Protein AF-A0A1Y1LI21-F1 (afdb_monomer_lite)

Secondary structure (DSSP, 8-state):
-HHHHHHHHHHHHTTSSS-EE----HHHHHHHHHHH--SS---EEEETTTTEEEETTHHHHHHHHHTPPPPTT-EEEEE-TTSSHHHHHHHHHHHHTTT-TTGGGS-HHHHSEETTHHHHS-TT-GGG--HHHHHHH--SS-EEEE---GGGS-HHHHSSSS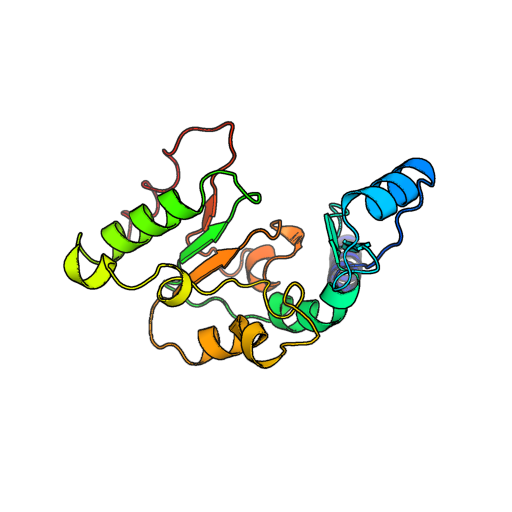--EEEEE-TTS-S-TTTTTTS--

Organism: Photinus pyralis (NCBI:txid7054)

InterPro domains:
  IPR000863 Sulfotransferase domain [PF00685] (73-157)
  IPR027417 P-loop containing nucleoside triphosphate hydrolase [G3DSA:3.40.50.300] (12-166)
  IPR027417 P-loop containing nucleoside triphosphate hydrolase [SSF52540] (44-156)

Foldseek 3Di:
DVVVVVVVVVVVVLVPFFPKAADPDPVVQVVCQVPPDDPQARDWTFGHPVRDTAGPQLSQCLVLQQAQDADPQAEEEEEAPPLCSVVVLLVVVCVVVVNPVVVSVPDSCVQEQESSLLRRPRPVCNVNRCSSVVVVPDPDHHYYYYHDDPRSGHNCCNVVVDPHLYDYDDSPDDPDVSPPVVPDD

Structure (mmCIF, N/CA/C/O backbone):
data_AF-A0A1Y1LI21-F1
#
_entry.id   AF-A0A1Y1LI21-F1
#
loop_
_atom_site.group_PDB
_atom_site.id
_atom_site.type_symbol
_atom_site.label_atom_id
_atom_site.label_alt_id
_atom_site.label_comp_id
_atom_site.label_asym_id
_atom_site.label_entity_id
_atom_site.label_seq_id
_atom_site.pdbx_PDB_ins_code
_atom_site.Cartn_x
_atom_site.Cartn_y
_atom_site.Cartn_z
_atom_site.occupancy
_atom_site.B_iso_or_equiv
_atom_site.auth_seq_id
_atom_site.auth_comp_id
_atom_site.auth_asym_id
_atom_site.auth_atom_id
_atom_site.pdbx_PDB_model_num
ATOM 1 N N . PHE A 1 1 ? -9.065 28.463 -26.821 1.00 43.06 1 PHE A N 1
ATOM 2 C CA . PHE A 1 1 ? -9.676 27.346 -27.580 1.00 43.06 1 PHE A CA 1
ATOM 3 C C . PHE A 1 1 ? -8.656 26.304 -28.051 1.00 43.06 1 PHE A C 1
ATOM 5 O O . PHE A 1 1 ? -8.919 25.117 -27.921 1.00 43.06 1 PHE A O 1
ATOM 12 N N . VAL A 1 2 ? -7.486 26.714 -28.562 1.00 36.62 2 VAL A N 1
ATOM 13 C CA . VAL A 1 2 ? -6.415 25.780 -28.976 1.00 36.62 2 VAL A CA 1
ATOM 14 C C . VAL A 1 2 ? -5.672 25.190 -27.769 1.00 36.62 2 VAL A C 1
ATOM 16 O O . VAL A 1 2 ? -5.543 23.975 -27.679 1.00 36.62 2 VAL A O 1
ATOM 19 N N . GLN A 1 3 ? -5.310 26.010 -26.773 1.00 29.44 3 GLN A N 1
ATOM 20 C CA . GLN A 1 3 ? -4.706 25.520 -25.525 1.00 29.44 3 GLN A CA 1
ATOM 21 C C . GLN A 1 3 ? -5.613 24.533 -24.779 1.00 29.44 3 GLN A C 1
ATOM 23 O O . GLN A 1 3 ? -5.157 23.462 -24.409 1.00 29.44 3 GLN A O 1
ATOM 28 N N . SER A 1 4 ? -6.910 24.822 -24.626 1.00 34.00 4 SER A N 1
ATOM 29 C CA . SER A 1 4 ? -7.840 23.913 -23.937 1.00 34.00 4 SER A CA 1
ATOM 30 C C . SER A 1 4 ? -8.020 22.570 -24.651 1.00 34.00 4 SER A C 1
ATOM 32 O O . SER A 1 4 ? -8.211 21.561 -23.982 1.00 34.00 4 SER A O 1
ATOM 34 N N . LYS A 1 5 ? -7.917 22.523 -25.988 1.00 33.09 5 LYS A N 1
ATOM 35 C CA . LYS A 1 5 ? -7.893 21.262 -26.743 1.00 33.09 5 LYS A CA 1
ATOM 36 C C . LYS A 1 5 ? -6.570 20.517 -26.574 1.00 33.09 5 LYS A C 1
ATOM 38 O O . LYS A 1 5 ? -6.612 19.314 -26.376 1.00 33.09 5 LYS A O 1
ATOM 43 N N . ILE A 1 6 ? -5.430 21.210 -26.578 1.00 42.72 6 ILE A N 1
ATOM 44 C CA . ILE A 1 6 ? -4.113 20.592 -26.344 1.00 42.72 6 ILE A CA 1
ATOM 45 C C . ILE A 1 6 ? -4.036 20.014 -24.926 1.00 42.72 6 ILE A C 1
ATOM 47 O O . ILE A 1 6 ? -3.691 18.848 -24.778 1.00 42.72 6 ILE A O 1
ATOM 51 N N . TYR A 1 7 ? -4.452 20.764 -23.898 1.00 33.81 7 TYR A N 1
ATOM 52 C CA . TYR A 1 7 ? -4.522 20.253 -22.526 1.00 33.81 7 TYR A CA 1
ATOM 53 C C . TYR A 1 7 ? -5.442 19.038 -22.429 1.00 33.81 7 TYR A C 1
ATOM 55 O O . TYR A 1 7 ? -5.069 18.055 -21.804 1.00 33.81 7 TYR A O 1
ATOM 63 N N . ARG A 1 8 ? -6.605 19.056 -23.093 1.00 32.28 8 ARG A N 1
ATOM 64 C CA . ARG A 1 8 ? -7.537 17.922 -23.081 1.00 32.28 8 ARG A CA 1
ATOM 65 C C . ARG A 1 8 ? -6.981 16.708 -23.828 1.00 32.28 8 ARG A C 1
ATOM 67 O O . ARG A 1 8 ? -7.129 15.608 -23.327 1.00 32.28 8 ARG A O 1
ATOM 74 N N . THR A 1 9 ? -6.300 16.878 -24.959 1.00 29.42 9 THR A N 1
ATOM 75 C CA . THR A 1 9 ? -5.691 15.770 -25.720 1.00 29.42 9 THR A CA 1
ATOM 76 C C . THR A 1 9 ? -4.470 15.181 -25.009 1.00 29.42 9 THR A C 1
ATOM 78 O O . THR A 1 9 ? -4.341 13.963 -24.953 1.00 29.42 9 THR A O 1
ATOM 81 N N . VAL A 1 10 ? -3.626 16.011 -24.383 1.00 38.84 10 VAL A N 1
ATOM 82 C CA . VAL A 1 10 ? -2.496 15.553 -23.552 1.00 38.84 10 VAL A CA 1
ATOM 83 C C . VAL A 1 10 ? -3.001 14.855 -22.283 1.00 38.84 10 VAL A C 1
ATOM 85 O O . VAL A 1 10 ? -2.474 13.808 -21.922 1.00 38.84 10 VAL A O 1
ATOM 88 N N . TYR A 1 11 ? -4.073 15.350 -21.649 1.00 32.44 11 TYR A N 1
ATOM 89 C CA . TYR A 1 11 ? -4.728 14.658 -20.527 1.00 32.44 11 TYR A CA 1
ATOM 90 C C . TYR A 1 11 ? -5.435 13.360 -20.950 1.00 32.44 11 TYR A C 1
ATOM 92 O O . TYR A 1 11 ? -5.436 12.389 -20.197 1.00 32.44 11 TYR A O 1
ATOM 100 N N . ILE A 1 12 ? -6.019 13.307 -22.152 1.00 37.19 12 ILE A N 1
ATOM 101 C CA . ILE A 1 12 ? -6.639 12.088 -22.691 1.00 37.19 12 ILE A CA 1
ATOM 102 C C . ILE A 1 12 ? -5.563 11.048 -23.059 1.00 37.19 12 ILE A C 1
ATOM 104 O O . ILE A 1 12 ? -5.750 9.867 -22.798 1.00 37.19 12 ILE A O 1
ATOM 108 N N . GLN A 1 13 ? -4.386 11.448 -23.550 1.00 33.50 13 GLN A N 1
ATOM 109 C CA . GLN A 1 13 ? -3.258 10.514 -23.675 1.00 33.50 13 GLN A CA 1
ATOM 110 C C . GLN A 1 13 ? -2.678 10.109 -22.311 1.00 33.50 13 GLN A C 1
ATOM 112 O O . GLN A 1 13 ? -2.332 8.949 -22.127 1.00 33.50 13 GLN A O 1
ATOM 117 N N . ALA A 1 14 ? -2.646 11.003 -21.319 1.00 38.91 14 ALA A N 1
ATOM 118 C CA . ALA A 1 14 ? -2.203 10.685 -19.955 1.00 38.91 14 ALA A CA 1
ATOM 119 C C . ALA A 1 14 ? -3.205 9.827 -19.149 1.00 38.91 14 ALA A C 1
ATOM 121 O O . ALA A 1 14 ? -2.898 9.394 -18.037 1.00 38.91 14 ALA A O 1
ATOM 122 N N . THR A 1 15 ? -4.401 9.568 -19.690 1.00 40.25 15 THR A N 1
ATOM 123 C CA . THR A 1 15 ? -5.368 8.610 -19.126 1.00 40.25 15 THR A CA 1
ATOM 124 C C . THR A 1 15 ? -5.222 7.200 -19.713 1.00 40.25 15 THR A C 1
ATOM 126 O O . THR A 1 15 ? -5.834 6.269 -19.185 1.00 40.25 15 THR A O 1
ATOM 129 N N . MET A 1 16 ? -4.358 7.002 -20.715 1.00 42.75 16 MET A N 1
ATOM 130 C CA . MET A 1 16 ? -4.085 5.702 -21.336 1.00 42.75 16 MET A CA 1
ATOM 131 C C . MET A 1 16 ? -3.110 4.879 -20.490 1.00 42.75 16 MET A C 1
ATOM 133 O O . MET A 1 16 ? -1.905 4.995 -20.688 1.00 42.75 16 MET A O 1
ATOM 137 N N . LEU A 1 17 ? -3.660 4.042 -19.595 1.00 52.94 17 LEU A N 1
ATOM 138 C CA . LEU A 1 17 ? -2.963 3.002 -18.810 1.00 52.94 17 LEU A CA 1
ATOM 139 C C . LEU A 1 17 ? -1.760 3.540 -17.988 1.00 52.94 17 LEU A C 1
ATOM 141 O O . LEU A 1 17 ? -1.305 4.669 -18.174 1.00 52.94 17 LEU A O 1
ATOM 145 N N . PRO A 1 18 ? -1.218 2.833 -16.986 1.00 56.00 18 PRO A N 1
ATOM 146 C CA . PRO A 1 18 ? 0.143 3.156 -16.589 1.00 56.00 18 PRO A CA 1
ATOM 147 C C . PRO A 1 18 ? 1.023 2.760 -17.776 1.00 56.00 18 PRO A C 1
ATOM 149 O O . PRO A 1 18 ? 1.161 1.577 -18.043 1.00 56.00 18 PRO A O 1
ATOM 152 N N . CYS A 1 19 ? 1.535 3.741 -18.525 1.00 63.31 19 CYS A N 1
ATOM 153 C CA . CYS A 1 19 ? 2.454 3.520 -19.644 1.00 63.31 19 CYS A CA 1
ATOM 154 C C . CYS A 1 19 ? 3.555 2.546 -19.204 1.00 63.31 19 CYS A C 1
ATOM 156 O O . CYS A 1 19 ? 4.442 2.934 -18.436 1.00 63.31 19 CYS A O 1
ATOM 158 N N . GLU A 1 20 ? 3.420 1.285 -19.612 1.00 82.38 20 GLU A N 1
ATOM 159 C CA . GLU A 1 20 ? 4.366 0.224 -19.315 1.00 82.38 20 GLU A CA 1
ATOM 160 C C . GLU A 1 20 ? 5.522 0.338 -20.300 1.00 82.38 20 GLU A C 1
ATOM 162 O O . GLU A 1 20 ? 5.337 0.513 -21.507 1.00 82.38 20 GLU A O 1
ATOM 167 N N . ARG A 1 21 ? 6.739 0.328 -19.772 1.00 89.38 21 ARG A N 1
ATOM 168 C CA . ARG A 1 21 ? 7.958 0.478 -20.561 1.00 89.38 21 ARG A CA 1
ATOM 169 C C . ARG A 1 21 ? 9.002 -0.500 -20.068 1.00 89.38 21 ARG A C 1
ATOM 171 O O . ARG A 1 21 ? 9.111 -0.763 -18.871 1.00 89.38 21 ARG A O 1
ATOM 178 N N . LYS A 1 22 ? 9.800 -1.015 -20.997 1.00 89.88 22 LYS A N 1
ATOM 179 C CA . LYS A 1 22 ? 10.975 -1.814 -20.652 1.00 89.88 22 LYS A CA 1
ATOM 180 C C . LYS A 1 22 ? 12.077 -0.917 -20.099 1.00 89.88 22 LYS A C 1
ATOM 182 O O . LYS A 1 22 ? 12.134 0.278 -20.387 1.00 89.88 22 LYS A O 1
ATOM 187 N N . ILE A 1 23 ? 12.960 -1.513 -19.308 1.00 89.56 23 ILE A N 1
ATOM 188 C CA . ILE A 1 23 ? 14.188 -0.859 -18.864 1.00 89.56 23 ILE A CA 1
ATOM 189 C C . ILE A 1 23 ? 15.152 -0.846 -20.056 1.00 89.56 23 ILE A C 1
ATOM 191 O O . ILE A 1 23 ? 15.668 -1.888 -20.443 1.00 89.56 23 ILE A O 1
ATOM 195 N N . GLU A 1 24 ? 15.357 0.325 -20.660 1.00 90.19 24 GLU A N 1
ATOM 196 C CA . GLU A 1 24 ? 16.209 0.481 -21.852 1.00 90.19 24 GLU A CA 1
ATOM 197 C C . GLU A 1 24 ? 17.707 0.383 -21.530 1.00 90.19 24 GLU A C 1
ATOM 199 O O . GLU A 1 24 ? 18.501 -0.026 -22.372 1.00 90.19 24 GLU A O 1
ATOM 204 N N . ASN A 1 25 ? 18.106 0.749 -20.309 1.00 92.12 25 ASN A N 1
ATOM 205 C CA . ASN A 1 25 ? 19.493 0.651 -19.869 1.00 92.12 25 ASN A CA 1
ATOM 206 C C . ASN A 1 25 ? 19.854 -0.819 -19.587 1.00 92.12 25 ASN A C 1
ATOM 208 O O . ASN A 1 25 ? 1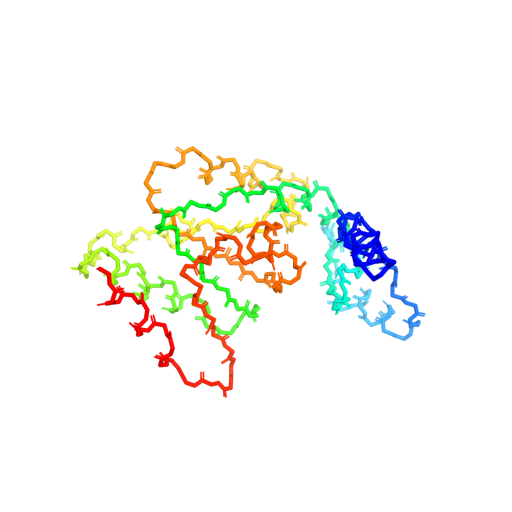9.300 -1.434 -18.674 1.00 92.12 25 ASN A O 1
ATOM 212 N N . GLU A 1 26 ? 20.786 -1.361 -20.370 1.00 92.31 26 GLU A N 1
ATOM 213 C CA . GLU A 1 26 ? 21.180 -2.773 -20.329 1.00 92.31 26 GLU A CA 1
ATOM 214 C C . GLU A 1 26 ? 21.794 -3.179 -18.981 1.00 92.31 26 GLU A C 1
ATOM 216 O O . GLU A 1 26 ? 21.364 -4.172 -18.394 1.00 92.31 26 GLU A O 1
ATOM 221 N N . GLU A 1 27 ? 22.699 -2.358 -18.437 1.00 93.81 27 GLU A N 1
ATOM 222 C CA . GLU A 1 27 ? 23.340 -2.581 -17.133 1.00 93.81 27 GLU A CA 1
ATOM 223 C C . GLU A 1 27 ? 22.306 -2.617 -15.995 1.00 93.81 27 GLU A C 1
ATOM 225 O O . GLU A 1 27 ? 22.313 -3.511 -15.147 1.00 93.81 27 GLU A O 1
ATOM 230 N N . LEU A 1 28 ? 21.363 -1.672 -15.997 1.00 89.88 28 LEU A N 1
ATOM 231 C CA . LEU A 1 28 ? 20.292 -1.604 -15.007 1.00 89.88 28 LEU A CA 1
ATOM 232 C C . LEU A 1 28 ? 19.324 -2.784 -15.145 1.00 89.88 28 LEU A C 1
ATOM 234 O O . LEU A 1 28 ? 18.905 -3.351 -14.137 1.00 89.88 28 LEU A O 1
ATOM 238 N N . SER A 1 29 ? 18.978 -3.166 -16.376 1.00 89.88 29 SER A N 1
ATOM 239 C CA . SER A 1 29 ? 18.150 -4.342 -16.661 1.00 89.88 29 SER A CA 1
ATOM 240 C C . SER A 1 29 ? 18.811 -5.618 -16.130 1.00 89.88 29 SER A C 1
ATOM 242 O O . SER A 1 29 ? 18.154 -6.429 -15.474 1.00 89.88 29 SER A O 1
ATOM 244 N N . GLU A 1 30 ? 20.115 -5.788 -16.345 1.00 91.12 30 GLU A N 1
ATOM 245 C CA . GLU A 1 30 ? 20.864 -6.940 -15.841 1.00 91.12 30 GLU A CA 1
ATOM 246 C C . GLU A 1 30 ? 20.958 -6.943 -14.307 1.00 91.12 30 GLU A C 1
ATOM 248 O O . GLU A 1 30 ? 20.735 -7.976 -13.668 1.00 91.12 30 GLU A O 1
ATOM 253 N N . LEU A 1 31 ? 21.190 -5.778 -13.692 1.00 91.75 31 LEU A N 1
ATOM 254 C CA . LEU A 1 31 ? 21.201 -5.635 -12.238 1.00 91.75 31 LEU A CA 1
ATOM 255 C C . LEU A 1 31 ? 19.843 -5.993 -11.619 1.00 91.75 31 LEU A C 1
ATOM 257 O O . LEU A 1 31 ? 19.796 -6.720 -10.622 1.00 91.75 31 LEU A O 1
ATOM 261 N N . VAL A 1 32 ? 18.746 -5.507 -12.207 1.00 89.62 32 VAL A N 1
ATOM 262 C CA . VAL A 1 32 ? 17.374 -5.812 -11.777 1.00 89.62 32 VAL A CA 1
ATOM 263 C C . VAL A 1 32 ? 17.094 -7.303 -11.895 1.00 89.62 32 VAL A C 1
ATOM 265 O O . VAL A 1 32 ? 16.635 -7.903 -10.923 1.00 89.62 32 VAL A O 1
ATOM 268 N N . LYS A 1 33 ? 17.450 -7.923 -13.026 1.00 88.69 33 LYS A N 1
ATOM 269 C CA . LYS A 1 33 ? 17.319 -9.372 -13.212 1.00 88.69 33 LYS A CA 1
ATOM 270 C C . LYS A 1 33 ? 18.066 -10.134 -12.126 1.00 88.69 33 LYS A C 1
ATOM 272 O O . LYS A 1 33 ? 17.475 -10.964 -11.451 1.00 88.69 33 LYS A O 1
ATOM 277 N N . ARG A 1 34 ? 19.333 -9.804 -11.877 1.00 89.94 34 ARG A N 1
ATOM 278 C CA . ARG A 1 34 ? 20.153 -10.499 -10.874 1.00 89.94 34 ARG A CA 1
ATOM 279 C C . ARG A 1 34 ? 19.664 -10.311 -9.434 1.00 89.94 34 ARG A C 1
ATOM 281 O O . ARG A 1 34 ? 19.847 -11.207 -8.618 1.00 89.94 34 ARG A O 1
ATOM 288 N N . THR A 1 35 ? 19.117 -9.143 -9.104 1.00 90.06 35 THR A N 1
ATOM 289 C CA . THR A 1 35 ? 18.878 -8.748 -7.702 1.00 90.06 35 THR A CA 1
ATOM 290 C C . THR A 1 35 ? 17.429 -8.926 -7.265 1.00 90.06 35 THR A C 1
ATOM 292 O O . THR A 1 35 ? 17.180 -9.228 -6.101 1.00 90.06 35 THR A O 1
ATOM 295 N N . LEU A 1 36 ? 16.474 -8.685 -8.168 1.00 85.44 36 LEU A N 1
ATOM 296 C CA . LEU A 1 36 ? 15.054 -8.586 -7.826 1.00 85.44 36 LEU A CA 1
ATOM 297 C C . LEU A 1 36 ? 14.220 -9.772 -8.314 1.00 85.44 36 LEU A C 1
ATOM 299 O O . LEU A 1 36 ? 13.132 -9.988 -7.782 1.00 85.44 36 LEU A O 1
ATOM 303 N N . THR A 1 37 ? 14.698 -10.542 -9.297 1.00 85.50 37 THR A N 1
ATOM 304 C CA . THR A 1 37 ? 13.945 -11.713 -9.767 1.00 85.50 37 THR A CA 1
ATOM 305 C C . THR A 1 37 ? 13.909 -12.818 -8.719 1.00 85.50 37 THR A C 1
ATOM 307 O O . THR A 1 37 ? 14.821 -13.008 -7.914 1.00 85.50 37 THR A O 1
ATOM 310 N N . SER A 1 38 ? 12.805 -13.549 -8.720 1.00 85.06 38 SER A N 1
ATOM 311 C CA . SER A 1 38 ? 12.560 -14.697 -7.856 1.00 85.06 38 SER A CA 1
ATOM 312 C C . SER A 1 38 ? 11.746 -15.733 -8.636 1.00 85.06 38 SER A C 1
ATOM 314 O O . SER A 1 38 ? 11.229 -15.407 -9.702 1.00 85.06 38 SER A O 1
ATOM 316 N N . PRO A 1 39 ? 11.543 -16.958 -8.119 1.00 83.38 39 PRO A N 1
ATOM 317 C CA . PRO A 1 39 ? 10.682 -17.941 -8.784 1.00 83.38 39 PRO A CA 1
ATOM 318 C C . PRO A 1 39 ? 9.247 -17.458 -9.059 1.00 83.38 39 PRO A C 1
ATOM 320 O O . PRO A 1 39 ? 8.552 -18.060 -9.868 1.00 83.38 39 PRO A O 1
ATOM 323 N N . VAL A 1 40 ? 8.803 -16.397 -8.374 1.00 79.44 40 VAL A N 1
ATOM 324 C CA . VAL A 1 40 ? 7.467 -15.799 -8.512 1.00 79.44 40 VAL A CA 1
ATOM 325 C C . VAL A 1 40 ? 7.481 -14.542 -9.392 1.00 79.44 40 VAL A C 1
ATOM 327 O O . VAL A 1 40 ? 6.473 -14.223 -10.012 1.00 79.44 40 VAL A O 1
ATOM 330 N N . ILE A 1 41 ? 8.607 -13.823 -9.449 1.00 84.00 41 ILE A N 1
ATOM 331 C CA . ILE A 1 41 ? 8.742 -12.558 -10.182 1.00 84.00 41 ILE A CA 1
ATOM 332 C C . ILE A 1 41 ? 9.876 -12.707 -11.189 1.00 84.00 41 ILE A C 1
ATOM 334 O O . ILE A 1 41 ? 11.050 -12.672 -10.822 1.00 84.00 41 ILE A O 1
ATOM 338 N N . ASP A 1 42 ? 9.517 -12.873 -12.452 1.00 82.44 42 ASP A N 1
ATOM 339 C CA . ASP A 1 42 ? 10.429 -13.150 -13.560 1.00 82.44 42 ASP A CA 1
ATOM 340 C C . ASP A 1 42 ? 10.897 -11.882 -14.288 1.00 82.44 42 ASP A C 1
ATOM 342 O O . ASP A 1 42 ? 12.040 -11.808 -14.744 1.00 82.44 42 ASP A O 1
ATOM 346 N N . GLU A 1 43 ? 10.045 -10.861 -14.355 1.00 88.88 43 GLU A N 1
ATOM 347 C CA . GLU A 1 43 ? 10.321 -9.617 -15.065 1.00 88.88 43 GLU A CA 1
ATOM 348 C C . GLU A 1 43 ? 9.811 -8.389 -14.296 1.00 88.88 43 GLU A C 1
ATOM 350 O O . GLU A 1 43 ? 8.815 -8.430 -13.573 1.00 88.88 43 GLU A O 1
ATOM 355 N N . TYR A 1 44 ? 10.512 -7.268 -14.474 1.00 90.81 44 TYR A N 1
ATOM 356 C CA . TYR A 1 44 ? 10.128 -5.955 -13.965 1.00 90.81 44 TYR A CA 1
ATOM 357 C C . TYR A 1 44 ? 9.983 -4.967 -15.121 1.00 90.81 44 TYR A C 1
ATOM 359 O O . TYR A 1 44 ? 10.816 -4.934 -16.030 1.00 90.81 44 TYR A O 1
ATOM 367 N N . LEU A 1 45 ? 8.955 -4.125 -15.048 1.00 91.75 45 LEU A N 1
ATOM 368 C CA . LEU A 1 45 ? 8.667 -3.066 -16.012 1.00 91.75 45 LEU A CA 1
ATOM 369 C C . LEU A 1 45 ? 8.568 -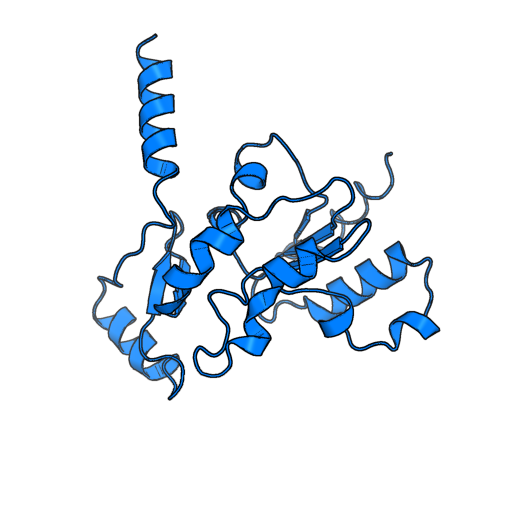1.709 -15.307 1.00 91.75 45 LEU A C 1
ATOM 371 O O . LEU A 1 45 ? 8.404 -1.613 -14.088 1.00 91.75 45 LEU A O 1
ATOM 375 N N . LEU A 1 46 ? 8.690 -0.642 -16.091 1.00 92.06 46 LEU A N 1
ATOM 376 C CA . LEU A 1 46 ? 8.565 0.737 -15.639 1.00 92.06 46 LEU A CA 1
ATOM 377 C C . LEU A 1 46 ? 7.144 1.229 -15.899 1.00 92.06 46 LEU A C 1
ATOM 379 O O . LEU A 1 46 ? 6.686 1.217 -17.039 1.00 92.06 46 LEU A O 1
ATOM 383 N N . PHE A 1 47 ? 6.477 1.716 -14.857 1.00 90.12 47 PHE A N 1
ATOM 384 C CA . PHE A 1 47 ? 5.096 2.184 -14.921 1.00 90.12 47 PHE A CA 1
ATOM 385 C C . PHE A 1 47 ? 4.983 3.677 -14.610 1.00 90.12 47 PHE A C 1
ATOM 387 O O . PHE A 1 47 ? 5.608 4.201 -13.683 1.00 90.12 47 PHE A O 1
ATOM 394 N N . GLY A 1 48 ? 4.124 4.360 -15.369 1.00 86.38 48 GLY A N 1
ATOM 395 C CA . GLY A 1 48 ? 3.788 5.764 -15.143 1.00 86.38 48 GLY A CA 1
ATOM 396 C C . GLY A 1 48 ? 4.896 6.752 -15.546 1.00 86.38 48 GLY A C 1
ATOM 397 O O . GLY A 1 48 ? 5.952 6.355 -16.050 1.00 86.38 48 GLY A O 1
ATOM 398 N N . PRO A 1 49 ? 4.657 8.063 -15.355 1.00 84.56 49 PRO A N 1
ATOM 399 C CA . PRO A 1 49 ? 5.581 9.122 -15.771 1.00 84.56 49 PRO A CA 1
ATOM 400 C C . PRO A 1 49 ? 6.887 9.125 -14.967 1.00 84.56 49 PRO A C 1
ATOM 402 O O . PRO A 1 49 ? 7.930 9.495 -15.493 1.00 84.56 49 PRO A O 1
ATOM 405 N N . GLU A 1 50 ? 6.838 8.673 -13.714 1.00 83.38 50 GLU A N 1
ATOM 406 C CA . GLU A 1 50 ? 7.999 8.561 -12.821 1.00 83.38 50 GLU A CA 1
ATOM 407 C C . GLU A 1 50 ? 8.834 7.298 -13.089 1.00 83.38 50 GLU A C 1
ATOM 409 O O . GLU A 1 50 ? 9.832 7.078 -12.411 1.00 83.38 50 GLU A O 1
ATOM 414 N N . SER A 1 51 ? 8.443 6.464 -14.064 1.00 89.06 51 SER A N 1
ATOM 415 C CA . SER A 1 51 ? 9.138 5.215 -14.406 1.00 89.06 51 SER A CA 1
ATOM 416 C C . SER A 1 51 ? 9.318 4.301 -13.185 1.00 89.06 51 SER A C 1
ATOM 418 O O . SER A 1 51 ? 10.419 3.856 -12.874 1.00 89.06 51 SER A O 1
ATOM 420 N N . THR A 1 52 ? 8.236 4.039 -12.450 1.00 89.19 52 THR A N 1
ATOM 421 C CA . THR A 1 52 ? 8.297 3.210 -11.238 1.00 89.19 52 THR A CA 1
ATOM 422 C C . THR A 1 52 ? 8.514 1.751 -11.606 1.00 89.19 52 THR A C 1
ATOM 424 O O . THR A 1 52 ? 7.716 1.185 -12.346 1.00 89.19 52 THR A O 1
ATOM 427 N N . CYS A 1 53 ? 9.577 1.148 -11.077 1.00 90.81 53 CYS A N 1
ATOM 428 C CA . CYS A 1 53 ? 9.909 -0.255 -11.308 1.00 90.81 53 CYS A CA 1
ATOM 429 C C . CYS A 1 53 ? 8.997 -1.169 -10.474 1.00 90.81 53 CYS A C 1
ATOM 431 O O . CYS A 1 53 ? 9.045 -1.130 -9.242 1.00 90.81 53 CYS A O 1
ATOM 433 N N . LEU A 1 54 ? 8.162 -1.970 -11.137 1.00 90.06 54 LEU A N 1
ATOM 434 C CA . LEU A 1 54 ? 7.237 -2.934 -10.526 1.00 90.06 54 LEU A CA 1
ATOM 435 C C . LEU A 1 54 ? 7.288 -4.266 -11.291 1.00 90.06 54 LEU A C 1
ATOM 437 O O . LEU A 1 54 ? 7.734 -4.272 -12.442 1.00 90.06 54 LEU A O 1
ATOM 441 N N . PRO A 1 55 ? 6.842 -5.383 -10.687 1.00 90.00 55 PRO A N 1
ATOM 442 C CA . PRO A 1 55 ? 6.697 -6.648 -11.403 1.00 90.00 55 PRO A CA 1
ATOM 443 C C . PRO A 1 55 ? 5.896 -6.481 -12.700 1.00 90.00 55 PRO A C 1
ATOM 445 O O . PRO A 1 55 ? 4.942 -5.702 -12.739 1.00 90.00 55 PRO A O 1
ATOM 448 N N . SER A 1 56 ? 6.268 -7.208 -13.751 1.00 88.50 56 SER A N 1
ATOM 449 C CA . SER A 1 56 ? 5.631 -7.148 -15.077 1.00 88.50 56 SER A CA 1
ATOM 450 C C . SER A 1 56 ? 4.118 -7.371 -15.005 1.00 88.50 56 SER A C 1
ATOM 452 O O . SER A 1 56 ? 3.342 -6.648 -15.630 1.00 88.50 56 SER A O 1
ATOM 454 N N . TYR A 1 57 ? 3.686 -8.300 -14.153 1.00 85.88 57 TYR A N 1
ATOM 455 C CA . TYR A 1 57 ? 2.280 -8.622 -13.939 1.00 85.88 57 TYR A CA 1
ATOM 456 C C . TYR A 1 57 ? 1.485 -7.527 -13.206 1.00 85.88 57 TYR A C 1
ATOM 458 O O . TYR A 1 57 ? 0.266 -7.627 -13.121 1.00 85.88 57 TYR A O 1
ATOM 466 N N . TYR A 1 58 ? 2.102 -6.429 -12.751 1.00 87.50 58 TYR A N 1
ATOM 467 C CA . TYR A 1 58 ? 1.354 -5.282 -12.218 1.00 87.50 58 TYR A CA 1
ATOM 468 C C . TYR A 1 58 ? 0.331 -4.722 -13.206 1.00 87.50 58 TYR A C 1
ATOM 470 O O . TYR A 1 58 ? -0.732 -4.252 -12.788 1.00 87.50 58 TYR A O 1
ATOM 478 N N . GLY A 1 59 ? 0.600 -4.844 -14.510 1.00 85.31 59 GLY A N 1
ATOM 479 C CA . GLY A 1 59 ? -0.338 -4.463 -15.562 1.00 85.31 59 GLY A CA 1
ATOM 480 C C . GLY A 1 59 ? -1.735 -5.077 -15.395 1.00 85.31 59 GLY A C 1
ATOM 481 O O . GLY A 1 59 ? -2.721 -4.383 -15.633 1.00 85.31 59 GLY A O 1
ATOM 482 N N . SER A 1 60 ? -1.860 -6.318 -14.900 1.00 84.44 60 SER A N 1
ATOM 483 C CA . SER A 1 60 ? -3.171 -6.966 -14.727 1.00 84.44 60 SER A CA 1
ATOM 484 C C . SER A 1 60 ? -4.013 -6.343 -13.609 1.00 84.44 60 SER A C 1
ATOM 486 O O . SER A 1 60 ? -5.239 -6.323 -13.696 1.00 84.44 60 SER A O 1
ATOM 488 N N . GLY A 1 61 ? -3.368 -5.816 -12.564 1.00 84.94 61 GLY A N 1
ATOM 489 C CA . GLY A 1 61 ? -4.025 -5.162 -11.427 1.00 84.94 61 GLY A CA 1
ATOM 490 C C . GLY A 1 61 ? -4.134 -3.642 -11.545 1.00 84.94 61 GLY A C 1
ATOM 491 O O . GLY A 1 61 ? -4.869 -3.006 -10.783 1.00 84.94 61 GLY A O 1
ATOM 492 N N . ALA A 1 62 ? -3.417 -3.044 -12.495 1.00 86.81 62 ALA A N 1
ATOM 493 C CA . ALA A 1 62 ? -3.302 -1.602 -12.656 1.00 86.81 62 ALA A CA 1
ATOM 494 C C . ALA A 1 62 ? -4.650 -0.891 -12.830 1.00 86.81 62 ALA A C 1
ATOM 496 O O . ALA A 1 62 ? -4.854 0.182 -12.259 1.00 86.81 62 ALA A O 1
ATOM 497 N N . ASP A 1 63 ? -5.575 -1.474 -13.593 1.00 87.19 63 ASP A N 1
ATOM 498 C CA . ASP A 1 63 ? -6.894 -0.879 -13.811 1.00 87.19 63 ASP A CA 1
ATOM 499 C C . ASP A 1 63 ? -7.785 -0.969 -12.572 1.00 87.19 63 ASP A C 1
ATOM 501 O O . ASP A 1 63 ? -8.504 -0.014 -12.270 1.00 87.19 63 ASP A O 1
ATOM 505 N N . ALA A 1 64 ? -7.697 -2.059 -11.805 1.00 88.00 64 ALA A N 1
ATOM 506 C CA . ALA A 1 64 ? -8.414 -2.186 -10.537 1.00 88.00 64 ALA A CA 1
ATOM 507 C C . ALA A 1 64 ? -7.968 -1.100 -9.545 1.00 88.00 64 ALA A C 1
ATOM 509 O O . ALA A 1 64 ? -8.803 -0.427 -8.939 1.00 88.00 64 ALA A O 1
ATOM 510 N N . VAL A 1 65 ? -6.656 -0.866 -9.444 1.00 89.25 65 VAL A N 1
ATOM 511 C CA . VAL A 1 65 ? -6.082 0.217 -8.632 1.00 89.25 65 VAL A CA 1
ATOM 512 C C . VAL A 1 65 ? -6.467 1.589 -9.188 1.00 89.25 65 VAL A C 1
ATOM 514 O O . VAL A 1 65 ? -6.920 2.461 -8.450 1.00 89.25 65 VAL A O 1
ATOM 517 N N . GLY A 1 66 ? -6.315 1.799 -10.496 1.00 88.06 66 GLY A N 1
ATOM 518 C CA . GLY A 1 66 ? -6.559 3.082 -11.151 1.00 88.06 66 GLY A CA 1
ATOM 519 C C . GLY A 1 66 ? -8.016 3.541 -11.069 1.00 88.06 66 GLY A C 1
ATOM 520 O O . GLY A 1 66 ? -8.270 4.743 -10.949 1.00 88.06 66 GLY A O 1
ATOM 521 N N . ASN A 1 67 ? -8.958 2.597 -11.100 1.00 88.56 67 ASN A N 1
ATOM 522 C CA . ASN A 1 67 ? -10.399 2.852 -11.061 1.00 88.56 67 ASN A CA 1
ATOM 523 C C . ASN A 1 67 ? -10.997 2.757 -9.649 1.00 88.56 67 ASN A C 1
ATOM 525 O O . ASN A 1 67 ? -12.194 3.002 -9.480 1.00 88.56 67 ASN A O 1
ATOM 529 N N . PHE A 1 68 ? -10.193 2.420 -8.636 1.00 89.38 68 PHE A N 1
ATOM 530 C CA . PHE A 1 68 ? -10.658 2.350 -7.257 1.00 89.38 68 PHE A CA 1
ATOM 531 C C . PHE A 1 68 ? -11.239 3.696 -6.800 1.00 89.38 68 PHE A C 1
ATOM 533 O O . PHE A 1 68 ? -10.595 4.743 -6.878 1.00 89.38 68 PHE A O 1
ATOM 540 N N . GLN A 1 69 ? -12.476 3.674 -6.307 1.00 87.69 69 GLN A N 1
ATOM 541 C CA . GLN A 1 69 ? -13.146 4.880 -5.833 1.00 87.69 69 GLN A CA 1
ATOM 542 C C . GLN A 1 69 ? -12.803 5.122 -4.373 1.00 87.69 69 GLN A C 1
ATOM 544 O O . GLN A 1 69 ? -13.112 4.300 -3.506 1.00 87.69 69 GLN A O 1
ATOM 549 N N . ILE A 1 70 ? -12.194 6.270 -4.106 1.00 84.69 70 ILE A N 1
ATOM 550 C CA . ILE A 1 70 ? -11.903 6.713 -2.750 1.00 84.69 70 ILE A CA 1
ATOM 551 C C . ILE A 1 70 ? -13.141 7.411 -2.201 1.00 84.69 70 ILE A C 1
ATOM 553 O O . ILE A 1 70 ? -13.791 8.186 -2.892 1.00 84.69 70 ILE A O 1
ATOM 557 N N . ARG A 1 71 ? -13.511 7.087 -0.965 1.00 84.62 71 ARG A N 1
ATOM 558 C CA . ARG A 1 71 ? -14.714 7.605 -0.317 1.00 84.62 71 ARG A CA 1
ATOM 559 C C . ARG A 1 71 ? -14.343 8.721 0.647 1.00 84.62 71 ARG A C 1
ATOM 561 O O . ARG A 1 71 ? -13.259 8.733 1.234 1.00 84.62 71 ARG A O 1
ATOM 568 N N . ASN A 1 72 ? -15.291 9.623 0.882 1.00 80.62 72 ASN A N 1
ATOM 569 C CA . ASN A 1 72 ? -15.171 10.592 1.964 1.00 80.62 72 ASN A CA 1
ATOM 570 C C . ASN A 1 72 ? -14.972 9.861 3.301 1.00 80.62 72 ASN A C 1
ATOM 572 O O . ASN A 1 72 ? -15.747 8.978 3.664 1.00 80.62 72 ASN A O 1
ATOM 576 N N . GLY A 1 73 ? -13.916 10.233 4.024 1.00 80.81 73 GLY A N 1
ATOM 577 C CA . GLY A 1 73 ? -13.530 9.613 5.293 1.00 80.81 73 GLY A CA 1
ATOM 578 C C . GLY A 1 73 ? -12.460 8.526 5.180 1.00 80.81 73 GLY A C 1
ATOM 579 O O . GLY A 1 73 ? -11.863 8.186 6.205 1.00 80.81 73 GLY A O 1
ATOM 580 N N . ASP A 1 74 ? -12.162 8.025 3.978 1.00 85.62 74 ASP A N 1
ATOM 581 C CA . ASP A 1 74 ? -11.027 7.122 3.788 1.00 85.62 74 ASP A CA 1
ATOM 582 C C . ASP A 1 74 ? -9.716 7.802 4.203 1.00 85.62 74 ASP A C 1
ATOM 584 O O . ASP A 1 74 ? -9.492 8.996 3.967 1.00 85.62 74 ASP A O 1
ATOM 588 N N . VAL A 1 75 ? -8.834 7.016 4.814 1.00 88.06 75 VAL A N 1
ATOM 589 C CA . VAL A 1 75 ? -7.491 7.447 5.202 1.00 88.06 75 VAL A CA 1
ATOM 590 C C . VAL A 1 75 ? -6.485 6.580 4.473 1.00 88.06 75 VAL A C 1
ATOM 592 O O . VAL A 1 75 ? -6.526 5.352 4.564 1.00 88.06 75 VAL A O 1
ATOM 595 N N . ILE A 1 76 ? -5.568 7.234 3.765 1.00 88.94 76 ILE A N 1
ATOM 596 C CA . ILE A 1 76 ? -4.526 6.561 2.993 1.00 88.94 76 ILE A CA 1
ATOM 597 C C . ILE A 1 76 ? -3.185 6.817 3.663 1.00 88.94 76 ILE A C 1
ATOM 599 O O . ILE A 1 76 ? -2.763 7.966 3.819 1.00 88.94 76 ILE A O 1
ATOM 603 N N . VAL A 1 77 ? -2.506 5.736 4.024 1.00 90.25 77 VAL A N 1
ATOM 604 C CA . VAL A 1 77 ? -1.126 5.740 4.499 1.00 90.25 77 VAL A CA 1
ATOM 605 C C . VAL A 1 77 ? -0.228 5.360 3.328 1.00 90.25 77 VAL A C 1
ATOM 607 O O . VAL A 1 77 ? -0.187 4.197 2.923 1.00 90.25 77 VAL A O 1
ATOM 610 N N . ALA A 1 78 ? 0.472 6.353 2.777 1.00 87.31 78 ALA A N 1
ATOM 611 C CA . ALA A 1 78 ? 1.340 6.190 1.616 1.00 87.31 78 ALA A CA 1
ATOM 612 C C . ALA A 1 78 ? 2.805 6.477 1.969 1.00 87.31 78 ALA A C 1
ATOM 614 O O . ALA A 1 78 ? 3.124 7.532 2.528 1.00 87.31 78 ALA A O 1
ATOM 615 N N . SER A 1 79 ? 3.713 5.560 1.630 1.00 84.62 79 SER A N 1
ATOM 616 C CA . SER A 1 79 ? 5.158 5.794 1.754 1.00 84.62 79 SER A CA 1
ATOM 617 C C . SER A 1 79 ? 5.976 4.805 0.928 1.00 84.62 79 SER A C 1
ATOM 619 O O . SER A 1 79 ? 5.445 3.815 0.437 1.00 84.62 79 SER A O 1
ATOM 621 N N . PHE A 1 80 ? 7.292 4.997 0.856 1.00 84.12 80 PHE A N 1
ATOM 622 C CA . PHE A 1 80 ? 8.180 3.984 0.288 1.00 84.12 80 PHE A CA 1
ATOM 623 C C . PHE A 1 80 ? 8.209 2.689 1.125 1.00 84.12 80 PHE A C 1
ATOM 625 O O . PHE A 1 80 ? 8.018 2.724 2.350 1.00 84.12 80 PHE A O 1
ATOM 632 N N . PRO A 1 81 ? 8.451 1.521 0.500 1.00 84.69 81 PRO A N 1
ATOM 633 C CA . PRO A 1 81 ? 8.640 0.273 1.227 1.00 84.69 81 PRO A CA 1
ATOM 634 C C . PRO A 1 81 ? 9.703 0.413 2.321 1.00 84.69 81 PRO A C 1
ATOM 636 O O . PRO A 1 81 ? 10.726 1.063 2.138 1.00 84.69 81 PRO A O 1
ATOM 639 N N . LYS A 1 82 ? 9.451 -0.211 3.478 1.00 82.19 82 LYS A N 1
ATOM 640 C CA . LYS A 1 82 ? 10.369 -0.252 4.636 1.00 82.19 82 LYS A CA 1
ATOM 641 C C . LYS A 1 82 ? 10.693 1.102 5.301 1.00 82.19 82 LYS A C 1
ATOM 643 O O . LYS A 1 82 ? 11.512 1.131 6.208 1.00 82.19 82 LYS A O 1
ATOM 648 N N . SER A 1 83 ? 9.980 2.187 4.989 1.00 83.50 83 SER A N 1
ATOM 649 C CA . SER A 1 83 ? 10.188 3.509 5.613 1.00 83.50 83 SER A CA 1
ATOM 650 C C . SER A 1 83 ? 9.356 3.763 6.889 1.00 83.50 83 SER A C 1
ATOM 652 O O . SER A 1 83 ? 8.947 4.893 7.144 1.00 83.50 83 SER A O 1
ATOM 654 N N . GLY A 1 84 ? 9.017 2.723 7.661 1.00 82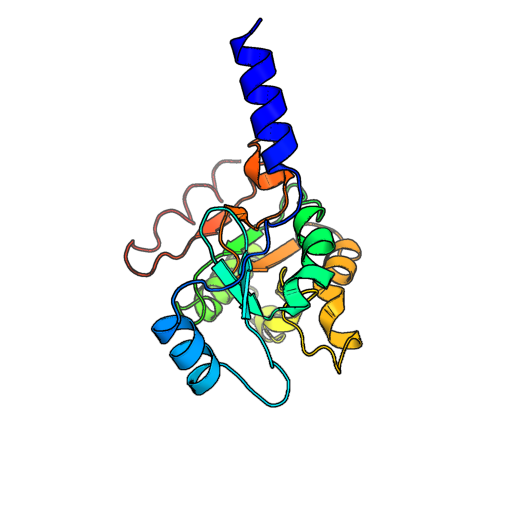.50 84 GLY A N 1
ATOM 655 C CA . GLY A 1 84 ? 8.245 2.879 8.909 1.00 82.50 84 GLY A CA 1
ATOM 656 C C . GLY A 1 84 ? 6.711 2.869 8.783 1.00 82.50 84 GLY A C 1
ATOM 657 O O . GLY A 1 84 ? 6.027 3.228 9.739 1.00 82.50 84 GLY A O 1
ATOM 658 N N . THR A 1 85 ? 6.139 2.408 7.657 1.00 86.12 85 THR A N 1
ATOM 659 C CA . THR A 1 85 ? 4.661 2.328 7.488 1.00 86.12 85 THR A CA 1
ATOM 660 C C . THR A 1 85 ? 3.927 1.586 8.592 1.00 86.12 85 THR A C 1
ATOM 662 O O . THR A 1 85 ? 2.783 1.918 8.872 1.00 86.12 85 THR A O 1
ATOM 665 N N . THR A 1 86 ? 4.524 0.559 9.196 1.00 90.31 86 THR A N 1
ATOM 666 C CA . THR A 1 86 ? 3.872 -0.223 10.256 1.00 90.31 86 THR A CA 1
ATOM 667 C C . THR A 1 86 ? 3.550 0.655 11.460 1.00 90.31 86 THR A C 1
ATOM 669 O O . THR A 1 86 ? 2.396 0.730 11.857 1.00 90.31 86 THR A O 1
ATOM 672 N N . TRP A 1 87 ? 4.534 1.408 11.957 1.00 92.25 87 TRP A N 1
ATOM 673 C CA . TRP A 1 87 ? 4.336 2.342 13.065 1.00 92.25 87 TRP A CA 1
ATOM 674 C C . TRP A 1 87 ? 3.305 3.422 12.733 1.00 92.25 87 TRP A C 1
ATOM 676 O O . TRP A 1 87 ? 2.440 3.723 13.550 1.00 92.25 87 TRP A O 1
ATOM 686 N N . LEU A 1 88 ? 3.352 3.976 11.517 1.00 90.31 88 LEU A N 1
ATOM 687 C CA . LEU A 1 88 ? 2.381 4.984 11.093 1.00 90.31 88 LEU A CA 1
ATOM 688 C C . LEU A 1 88 ? 0.952 4.426 11.010 1.00 90.31 88 LEU A C 1
ATOM 690 O O . LEU A 1 88 ? 0.019 5.091 11.448 1.00 90.31 88 LEU A O 1
ATOM 694 N N . GLN A 1 89 ? 0.780 3.212 10.485 1.00 92.56 89 GLN A N 1
ATOM 695 C CA . GLN A 1 89 ? -0.517 2.533 10.452 1.00 92.56 89 GLN A CA 1
ATOM 696 C C . GLN A 1 89 ? -1.078 2.329 11.865 1.00 92.56 89 GLN A C 1
ATOM 698 O O . GLN A 1 89 ? -2.249 2.630 12.081 1.00 92.56 89 GLN A O 1
ATOM 703 N N . GLU A 1 90 ? -0.257 1.900 12.832 1.00 94.81 90 GLU A N 1
ATOM 704 C CA . GLU A 1 90 ? -0.701 1.745 14.226 1.00 94.81 90 GLU A CA 1
ATOM 705 C C . GLU A 1 90 ? -1.148 3.066 14.847 1.00 94.81 90 GLU A C 1
ATOM 707 O O . GLU A 1 90 ? -2.243 3.150 15.401 1.00 94.81 90 GLU A O 1
ATOM 712 N N . MET A 1 91 ? -0.343 4.123 14.699 1.00 94.19 91 MET A N 1
ATOM 713 C CA . MET A 1 91 ? -0.696 5.447 15.217 1.00 94.19 91 MET A CA 1
ATOM 714 C C . MET A 1 91 ? -2.002 5.960 14.603 1.00 94.19 91 MET A C 1
ATOM 716 O O . MET A 1 91 ? -2.889 6.409 15.323 1.00 94.19 91 MET A O 1
ATOM 720 N N . VAL A 1 92 ? -2.151 5.862 13.278 1.00 91.75 92 VAL A N 1
ATOM 721 C CA . VAL A 1 92 ? -3.373 6.284 12.577 1.00 91.75 92 VAL A CA 1
ATOM 722 C C . VAL A 1 92 ? -4.582 5.477 13.045 1.00 91.75 92 VAL A C 1
ATOM 724 O O . VAL A 1 92 ? -5.651 6.050 13.256 1.00 91.75 92 VAL A O 1
ATOM 727 N N . TRP A 1 93 ? -4.426 4.165 13.221 1.00 94.06 93 TRP A N 1
ATOM 728 C CA . TRP A 1 93 ? -5.509 3.301 13.671 1.00 94.06 93 TRP A CA 1
ATOM 729 C C . TRP A 1 93 ? -5.949 3.645 15.095 1.00 94.06 93 TRP A C 1
ATOM 731 O O . TRP A 1 93 ? -7.140 3.849 15.317 1.00 94.06 93 TRP A O 1
ATOM 741 N N . LEU A 1 94 ? -5.011 3.783 16.035 1.00 94.62 94 LEU A N 1
ATOM 742 C CA . LEU A 1 94 ? -5.318 4.131 17.425 1.00 94.62 94 LEU A CA 1
ATOM 743 C C . LEU A 1 94 ? -5.988 5.502 17.522 1.00 94.62 94 LEU A C 1
ATOM 745 O O . LEU A 1 94 ? -7.005 5.643 18.193 1.00 94.62 94 LEU A O 1
ATOM 749 N N . LEU A 1 95 ? -5.472 6.504 16.804 1.00 92.19 95 LEU A N 1
ATOM 750 C CA . LEU A 1 95 ? -6.067 7.843 16.788 1.00 92.19 95 LEU A CA 1
ATOM 751 C C . LEU A 1 95 ? -7.498 7.834 16.236 1.00 92.19 95 LEU A C 1
ATOM 753 O O . LEU A 1 95 ? -8.363 8.529 16.761 1.00 92.19 95 LEU A O 1
ATOM 757 N N . LYS A 1 96 ? -7.763 7.037 15.195 1.00 88.69 96 LYS A N 1
ATOM 758 C CA . LYS A 1 96 ? -9.102 6.901 14.606 1.00 88.69 96 LYS A CA 1
ATOM 759 C C . LYS A 1 96 ? -10.083 6.176 15.532 1.00 88.69 96 LYS A C 1
ATOM 761 O O . LYS A 1 96 ? -11.266 6.492 15.500 1.00 88.69 96 LYS A O 1
ATOM 766 N N . ASN A 1 97 ? -9.601 5.219 16.322 1.00 92.12 97 ASN A N 1
ATOM 767 C CA . ASN A 1 97 ? -10.415 4.362 17.187 1.00 92.12 97 ASN A CA 1
ATOM 768 C C . ASN A 1 97 ? -10.289 4.749 18.670 1.00 92.12 97 ASN A C 1
ATOM 770 O O . ASN A 1 97 ? -10.344 3.888 19.535 1.00 92.12 97 ASN A O 1
ATOM 774 N N . HIS A 1 98 ? -10.093 6.038 18.972 1.00 94.81 98 HIS A N 1
ATOM 775 C CA . HIS A 1 98 ? -10.107 6.572 20.343 1.00 94.81 98 HIS A CA 1
ATOM 776 C C . HIS A 1 98 ? -9.155 5.868 21.327 1.00 94.81 98 HIS A C 1
ATOM 778 O O . HIS A 1 98 ? -9.467 5.735 22.506 1.00 94.81 98 HIS A O 1
ATOM 784 N N . LEU A 1 99 ? -7.976 5.460 20.844 1.00 95.62 99 LEU A N 1
ATOM 785 C CA . LEU A 1 99 ? -6.960 4.733 21.610 1.00 95.62 99 LEU A CA 1
ATOM 786 C C . LEU A 1 99 ? -7.461 3.388 22.176 1.00 95.62 99 LEU A C 1
ATOM 788 O O . LEU A 1 99 ? -7.046 2.979 23.254 1.00 95.62 99 LEU A O 1
ATOM 792 N N . ASP A 1 100 ? -8.332 2.686 21.449 1.00 96.44 100 ASP A N 1
ATOM 793 C CA . ASP A 1 100 ? -8.785 1.336 21.806 1.00 96.44 100 ASP A CA 1
ATOM 794 C C . ASP A 1 100 ? -7.668 0.291 21.607 1.00 96.44 100 ASP A C 1
ATOM 796 O O . ASP A 1 100 ? -7.491 -0.288 20.533 1.00 96.44 100 ASP A O 1
ATOM 800 N N . TYR A 1 101 ? -6.867 0.063 22.648 1.00 95.88 101 TYR A N 1
ATOM 801 C CA . TYR A 1 101 ? -5.738 -0.871 22.609 1.00 95.88 101 TYR A CA 1
ATOM 802 C C . TYR A 1 101 ? -6.149 -2.348 22.520 1.00 95.88 101 TYR A C 1
ATOM 804 O O . TYR A 1 101 ? -5.346 -3.162 22.051 1.00 95.88 101 TYR A O 1
ATOM 812 N N . ASP A 1 102 ? -7.369 -2.697 22.935 1.00 96.75 102 ASP A N 1
ATOM 813 C CA . ASP A 1 102 ? -7.869 -4.073 22.892 1.00 96.75 102 ASP A CA 1
ATOM 814 C C . ASP A 1 102 ? -8.230 -4.449 21.454 1.00 96.75 102 ASP A C 1
ATOM 816 O O . ASP A 1 102 ? -7.764 -5.463 20.926 1.00 96.75 102 ASP A O 1
ATOM 820 N N . ALA A 1 103 ? -8.964 -3.581 20.753 1.00 93.62 103 ALA A N 1
ATOM 821 C CA . ALA A 1 103 ? -9.248 -3.779 19.336 1.00 93.62 103 ALA A CA 1
ATOM 822 C C . ALA A 1 103 ? -7.990 -3.619 18.448 1.00 93.62 103 ALA A C 1
ATOM 824 O O . ALA A 1 103 ? -7.937 -4.181 17.347 1.00 93.62 103 ALA A O 1
ATOM 825 N N . ALA A 1 104 ? -6.938 -2.937 18.927 1.00 94.19 104 ALA A N 1
ATOM 826 C CA . ALA A 1 104 ? -5.648 -2.843 18.233 1.00 94.19 104 ALA A CA 1
ATOM 827 C C . ALA A 1 104 ? -4.873 -4.173 18.178 1.00 94.19 104 ALA A C 1
ATOM 829 O O . ALA A 1 104 ? -3.996 -4.321 17.324 1.00 94.19 104 ALA A O 1
ATOM 830 N N . GLN A 1 105 ? -5.199 -5.146 19.044 1.00 93.94 105 GLN A N 1
ATOM 831 C CA . GLN A 1 105 ? -4.557 -6.472 19.062 1.00 93.94 105 GLN A CA 1
ATOM 832 C C . GLN A 1 105 ? -4.836 -7.283 17.789 1.00 93.94 105 GLN A C 1
ATOM 834 O O . GLN A 1 105 ? -4.110 -8.226 17.472 1.00 93.94 105 GLN A O 1
ATOM 839 N N . VAL A 1 106 ? -5.876 -6.917 17.031 1.00 94.38 106 VAL A N 1
ATOM 840 C CA . VAL A 1 106 ? -6.132 -7.496 15.711 1.00 94.38 106 VAL A CA 1
ATOM 841 C C . VAL A 1 106 ? -4.949 -7.199 14.790 1.00 94.38 106 VAL A C 1
ATOM 843 O O . VAL A 1 106 ? -4.440 -6.079 14.724 1.00 94.38 106 VAL A O 1
ATOM 846 N N . GLU A 1 107 ? -4.515 -8.201 14.031 1.00 93.06 107 GLU A N 1
ATOM 847 C CA . GLU A 1 107 ? -3.347 -8.071 13.164 1.00 93.06 107 GLU A CA 1
ATOM 848 C C . GLU A 1 107 ? -3.498 -6.927 12.149 1.00 93.06 107 GLU A C 1
ATOM 850 O O . GLU A 1 107 ? -4.541 -6.749 11.515 1.00 93.06 107 GLU A O 1
ATOM 855 N N . ILE A 1 108 ? -2.419 -6.167 11.950 1.00 90.75 108 ILE A N 1
ATOM 856 C CA . ILE A 1 108 ? -2.433 -4.927 11.161 1.00 90.75 108 ILE A CA 1
ATOM 857 C C . ILE A 1 108 ? -2.927 -5.118 9.720 1.00 90.75 108 ILE A C 1
ATOM 859 O O . ILE A 1 108 ? -3.591 -4.243 9.173 1.00 90.75 108 ILE A O 1
ATOM 863 N N . TYR A 1 109 ? -2.659 -6.277 9.112 1.00 86.38 109 TYR A N 1
ATOM 864 C CA . TYR A 1 109 ? -3.077 -6.583 7.741 1.00 86.38 109 TYR A CA 1
ATOM 865 C C . TYR A 1 109 ? -4.586 -6.836 7.610 1.00 86.38 109 TYR A C 1
ATOM 867 O O . TYR A 1 109 ? -5.112 -6.764 6.507 1.00 86.38 109 TYR A O 1
ATOM 875 N N . LYS A 1 110 ? -5.287 -7.099 8.722 1.00 88.56 110 LYS A N 1
ATOM 876 C CA . LYS A 1 110 ? -6.757 -7.151 8.778 1.00 88.56 110 LYS A CA 1
ATOM 877 C C . LYS A 1 110 ? -7.367 -5.765 8.996 1.00 88.56 110 LYS A C 1
ATOM 879 O O . LYS A 1 110 ? -8.535 -5.556 8.691 1.00 88.56 110 LYS A O 1
ATOM 884 N N . ARG A 1 111 ? -6.583 -4.820 9.529 1.00 90.81 111 ARG A N 1
ATOM 885 C CA . ARG A 1 111 ? -7.001 -3.436 9.806 1.00 90.81 111 ARG A CA 1
ATOM 886 C C . ARG A 1 111 ? -6.713 -2.473 8.653 1.00 90.81 111 ARG A C 1
ATOM 888 O O . ARG A 1 111 ? -7.436 -1.493 8.502 1.00 90.81 111 ARG A O 1
ATOM 895 N N . PHE A 1 112 ? -5.685 -2.747 7.849 1.00 91.38 112 PHE A N 1
ATOM 896 C CA . PHE A 1 112 ? -5.333 -1.994 6.644 1.00 91.38 112 PHE A CA 1
ATOM 897 C C . PHE A 1 112 ? -5.286 -2.907 5.426 1.00 91.38 112 PHE A C 1
ATOM 899 O O . PHE A 1 112 ? -4.464 -3.823 5.363 1.00 91.38 112 PHE A O 1
ATOM 906 N N . ALA A 1 113 ? -6.077 -2.580 4.408 1.00 90.00 113 ALA A N 1
ATOM 907 C CA . ALA A 1 113 ? -5.938 -3.214 3.105 1.00 90.00 113 ALA A CA 1
ATOM 908 C C . ALA A 1 113 ? -4.844 -2.512 2.289 1.00 90.00 113 ALA A C 1
ATOM 910 O O . ALA A 1 113 ? -4.750 -1.280 2.269 1.00 90.00 113 ALA A O 1
ATOM 911 N N . LYS A 1 114 ? -4.012 -3.297 1.603 1.00 90.81 114 LYS A N 1
ATOM 912 C CA . LYS A 1 114 ? -2.989 -2.781 0.685 1.00 90.81 114 LYS A CA 1
ATOM 913 C C . LYS A 1 114 ? -3.594 -2.586 -0.698 1.00 90.81 114 LYS A C 1
ATOM 915 O O . LYS A 1 114 ? -4.073 -3.550 -1.291 1.00 90.81 114 LYS A O 1
ATOM 920 N N . LEU A 1 115 ? -3.543 -1.367 -1.216 1.00 89.94 115 LEU A N 1
ATOM 921 C CA . LEU A 1 115 ? -4.198 -1.013 -2.474 1.00 89.94 115 LEU A CA 1
ATOM 922 C C . LEU A 1 115 ? -3.621 -1.772 -3.678 1.00 89.94 115 LEU A C 1
ATOM 924 O O . LEU A 1 115 ? -4.368 -2.207 -4.540 1.00 89.94 115 LEU A O 1
ATOM 928 N N . GLU A 1 116 ? -2.304 -1.950 -3.721 1.00 88.12 116 GLU A N 1
ATOM 929 C CA . GLU A 1 116 ? -1.583 -2.493 -4.875 1.00 88.12 116 GLU A CA 1
ATOM 930 C C . GLU A 1 116 ? -1.593 -4.025 -5.009 1.00 88.12 116 GLU A C 1
ATOM 932 O O . GLU A 1 116 ? -1.104 -4.531 -6.016 1.00 88.12 116 GLU A O 1
ATOM 937 N N . LEU A 1 117 ? -2.157 -4.773 -4.048 1.00 85.50 117 LEU A N 1
ATOM 938 C CA . LEU A 1 117 ? -2.164 -6.247 -4.086 1.00 85.50 117 LEU A CA 1
ATOM 939 C C . LEU A 1 117 ? -2.679 -6.869 -5.397 1.00 85.50 117 LEU A C 1
ATOM 941 O O . LEU A 1 117 ? -2.031 -7.814 -5.833 1.00 85.50 117 LEU A O 1
ATOM 945 N N . PRO A 1 118 ? -3.705 -6.336 -6.094 1.00 81.81 118 PRO A N 1
ATOM 946 C CA . PRO A 1 118 ? -4.157 -6.904 -7.365 1.00 81.81 118 PRO A CA 1
ATOM 947 C C . PRO A 1 118 ? -3.073 -6.955 -8.451 1.00 81.81 118 PRO A C 1
ATOM 949 O O . PRO A 1 118 ? -3.227 -7.678 -9.428 1.00 81.81 118 PRO A O 1
ATOM 952 N N . GLY A 1 119 ? -2.010 -6.149 -8.324 1.00 80.50 119 GLY A N 1
ATOM 953 C CA . GLY A 1 119 ? -0.902 -6.093 -9.281 1.00 80.50 119 GLY A CA 1
ATOM 954 C C . GLY A 1 119 ? 0.471 -6.452 -8.703 1.00 80.50 119 GLY A C 1
ATOM 955 O O . GLY A 1 119 ? 1.433 -6.547 -9.451 1.00 80.50 119 GLY A O 1
ATOM 956 N N . ILE A 1 120 ? 0.618 -6.627 -7.389 1.00 82.00 120 ILE A N 1
ATOM 957 C CA . ILE A 1 120 ? 1.907 -7.036 -6.788 1.00 82.00 120 ILE A CA 1
ATOM 958 C C . ILE A 1 120 ? 1.812 -8.303 -5.938 1.00 82.00 120 ILE A C 1
ATOM 960 O O . ILE A 1 120 ? 2.799 -8.702 -5.320 1.00 82.00 120 ILE A O 1
ATOM 964 N N . GLY A 1 121 ? 0.628 -8.904 -5.871 1.00 79.94 121 GLY A N 1
ATOM 965 C CA . GLY A 1 121 ? 0.392 -10.191 -5.241 1.00 79.94 121 GLY A CA 1
ATOM 966 C C . GLY A 1 121 ? 1.179 -11.332 -5.875 1.00 79.94 121 GLY A C 1
ATOM 967 O O . GLY A 1 121 ? 1.846 -11.151 -6.893 1.00 79.94 121 GLY A O 1
ATOM 968 N N . ASP A 1 122 ? 1.145 -12.503 -5.245 1.00 79.88 122 ASP A N 1
ATOM 969 C CA . ASP A 1 122 ? 1.700 -13.708 -5.864 1.00 79.88 122 ASP A CA 1
ATOM 970 C C . ASP A 1 122 ? 0.686 -14.198 -6.908 1.00 79.88 122 ASP A C 1
ATOM 972 O O . ASP A 1 122 ? -0.394 -14.640 -6.509 1.00 79.88 122 ASP A O 1
ATOM 976 N N . PRO A 1 123 ? 1.008 -14.174 -8.216 1.00 73.44 123 PRO A N 1
ATOM 977 C CA . PRO A 1 123 ? 0.074 -14.578 -9.266 1.00 73.44 123 PRO A CA 1
ATOM 978 C C . PRO A 1 123 ? -0.397 -16.034 -9.127 1.00 73.44 123 PRO A C 1
ATOM 980 O O . PRO A 1 123 ? -1.448 -16.397 -9.655 1.00 73.44 123 PRO A O 1
ATOM 983 N N . ASN A 1 124 ? 0.334 -16.873 -8.386 1.00 78.81 124 ASN A N 1
ATOM 984 C CA . ASN A 1 124 ? -0.059 -18.253 -8.098 1.00 78.81 124 ASN A CA 1
ATOM 985 C C . ASN A 1 124 ? -1.056 -18.364 -6.928 1.00 78.81 124 ASN A C 1
ATOM 987 O O . ASN A 1 124 ? -1.576 -19.448 -6.661 1.00 78.81 124 ASN A O 1
ATOM 991 N N . GLN A 1 125 ? -1.331 -17.266 -6.216 1.00 73.88 125 GLN A N 1
ATOM 992 C CA . GLN A 1 125 ? -2.236 -17.195 -5.063 1.00 73.88 125 GLN A CA 1
ATOM 993 C C . GLN A 1 125 ? -3.292 -16.081 -5.220 1.00 73.88 125 GLN A C 1
ATOM 995 O O . GLN A 1 125 ? -3.448 -15.247 -4.322 1.00 73.88 125 GLN A O 1
ATOM 1000 N N . PRO A 1 126 ? -4.108 -16.106 -6.292 1.00 64.94 126 PRO A N 1
ATOM 1001 C CA . PRO A 1 126 ? -5.022 -15.013 -6.644 1.00 64.94 126 PRO A CA 1
ATOM 1002 C C . PRO A 1 126 ? -6.078 -14.715 -5.569 1.00 64.94 126 PRO A C 1
ATOM 1004 O O . PRO A 1 126 ? -6.579 -13.599 -5.469 1.00 64.94 126 PRO A O 1
ATOM 1007 N N . SER A 1 127 ? -6.399 -15.680 -4.697 1.00 57.78 127 SER A N 1
ATOM 1008 C CA . SER A 1 127 ? -7.320 -15.467 -3.572 1.00 57.78 127 SER A CA 1
ATOM 1009 C C . SER A 1 127 ? -6.840 -14.410 -2.569 1.00 57.78 127 SER A C 1
ATOM 1011 O O . SER A 1 127 ? -7.644 -13.937 -1.773 1.00 57.78 127 SER A O 1
ATOM 1013 N N . ARG A 1 128 ? -5.544 -14.065 -2.566 1.00 60.41 128 ARG A N 1
ATOM 1014 C CA . ARG A 1 128 ? -4.948 -13.048 -1.682 1.00 60.41 128 ARG A CA 1
ATOM 1015 C C . ARG A 1 128 ? -4.877 -11.653 -2.314 1.00 60.41 128 ARG A C 1
ATOM 1017 O O . ARG A 1 128 ? -4.509 -10.702 -1.623 1.00 60.41 128 ARG A O 1
ATOM 1024 N N . ASP A 1 129 ? -5.300 -11.520 -3.571 1.00 65.75 129 ASP A N 1
ATOM 1025 C CA . ASP A 1 129 ? -5.046 -10.331 -4.392 1.00 65.75 129 ASP A CA 1
ATOM 1026 C C . ASP A 1 129 ? -6.307 -9.487 -4.646 1.00 65.75 129 ASP A C 1
ATOM 1028 O O . ASP A 1 129 ? -6.267 -8.470 -5.332 1.00 65.75 129 ASP A O 1
ATOM 1032 N N . ASN A 1 130 ? -7.428 -9.832 -4.004 1.00 73.56 130 ASN A N 1
ATOM 1033 C CA . ASN A 1 130 ? -8.723 -9.152 -4.145 1.00 73.56 130 ASN A CA 1
ATOM 1034 C C . ASN A 1 130 ? -8.877 -7.905 -3.253 1.00 73.56 130 ASN A C 1
ATOM 1036 O O . ASN A 1 130 ? -9.995 -7.530 -2.891 1.00 73.56 130 ASN A O 1
ATOM 1040 N N . SER A 1 131 ? -7.785 -7.231 -2.883 1.00 83.31 131 SER A N 1
ATOM 1041 C CA . SER A 1 131 ? -7.830 -6.162 -1.870 1.00 83.31 131 SER A CA 1
ATOM 1042 C C . SER A 1 131 ? -8.737 -4.986 -2.252 1.00 83.31 131 SER A C 1
ATOM 1044 O O . SER A 1 131 ? -9.373 -4.380 -1.389 1.00 83.31 131 SER A O 1
ATOM 1046 N N . VAL A 1 132 ? -8.852 -4.682 -3.549 1.00 87.38 132 VAL A N 1
ATOM 1047 C CA . VAL A 1 132 ? -9.779 -3.670 -4.078 1.00 87.38 132 VAL A CA 1
ATOM 1048 C C . VAL A 1 132 ? -11.236 -4.092 -3.869 1.00 87.38 132 VAL A C 1
ATOM 1050 O O . VAL A 1 132 ? -12.062 -3.272 -3.462 1.00 87.38 132 VAL A O 1
ATOM 1053 N N . GLU A 1 133 ? -11.569 -5.363 -4.098 1.00 86.12 133 GLU A N 1
ATOM 1054 C CA . GLU A 1 133 ? -12.918 -5.877 -3.849 1.00 86.12 133 GLU A CA 1
ATOM 1055 C C . GLU A 1 133 ? -13.253 -5.889 -2.358 1.00 86.12 133 GLU A C 1
ATOM 1057 O O . GLU A 1 133 ? -14.347 -5.479 -1.969 1.00 86.12 133 GLU A O 1
ATOM 1062 N N . GLU A 1 134 ? -12.310 -6.317 -1.516 1.00 86.56 134 GLU A N 1
ATOM 1063 C CA . GLU A 1 134 ? -12.456 -6.293 -0.059 1.00 86.56 134 GLU A CA 1
ATOM 1064 C C . GLU A 1 134 ? -12.726 -4.871 0.433 1.00 86.56 134 GLU A C 1
ATOM 1066 O O . GLU A 1 134 ? -13.716 -4.628 1.126 1.00 86.56 134 GLU A O 1
ATOM 1071 N N . LEU A 1 135 ? -11.926 -3.901 -0.021 1.00 88.31 135 LEU A N 1
ATOM 1072 C CA . LEU A 1 135 ? -12.140 -2.486 0.268 1.00 88.31 135 LEU A CA 1
ATOM 1073 C C . LEU A 1 135 ? -13.511 -1.994 -0.198 1.00 88.31 135 LEU A C 1
ATOM 1075 O O . LEU A 1 135 ? -14.097 -1.122 0.444 1.00 88.31 135 LEU A O 1
ATOM 1079 N N . ASN A 1 136 ? -14.044 -2.507 -1.303 1.00 88.50 136 ASN A N 1
ATOM 1080 C CA . ASN A 1 136 ? -15.367 -2.113 -1.779 1.00 88.50 136 ASN A CA 1
ATOM 1081 C C . ASN A 1 136 ? -16.502 -2.665 -0.904 1.00 88.50 136 ASN A C 1
ATOM 1083 O O . ASN A 1 136 ? -17.512 -1.974 -0.750 1.00 88.50 136 ASN A O 1
ATOM 1087 N N . ARG A 1 137 ? -16.325 -3.844 -0.293 1.00 88.75 137 ARG A N 1
ATOM 1088 C CA . ARG A 1 137 ? -17.309 -4.472 0.610 1.00 88.75 137 ARG A CA 1
ATOM 1089 C C . ARG A 1 137 ? -17.348 -3.836 2.000 1.00 88.75 137 ARG A C 1
ATOM 1091 O O . ARG A 1 137 ? -18.392 -3.872 2.645 1.00 88.75 137 ARG A O 1
ATOM 1098 N N . LEU A 1 138 ? -16.241 -3.251 2.463 1.00 86.88 138 LEU A N 1
ATOM 1099 C CA . LEU A 1 138 ? -16.191 -2.597 3.772 1.00 86.88 138 LEU A CA 1
ATOM 1100 C C . LEU A 1 138 ? -17.141 -1.393 3.833 1.00 86.88 138 LEU A C 1
ATOM 1102 O O . LEU A 1 138 ? -17.134 -0.522 2.956 1.00 86.88 138 LEU A O 1
ATOM 1106 N N . SER A 1 139 ? -17.941 -1.331 4.896 1.00 84.19 139 SER A N 1
ATOM 1107 C CA . SER A 1 139 ? -18.783 -0.183 5.226 1.00 84.19 139 SER A CA 1
ATOM 1108 C C . SER A 1 139 ? -17.987 0.891 5.966 1.00 84.19 139 SER A C 1
ATOM 1110 O O . SER A 1 139 ? -17.138 0.580 6.799 1.00 84.19 139 SER A O 1
ATOM 1112 N N . GLY A 1 140 ? -18.325 2.157 5.729 1.00 79.94 140 GLY A N 1
ATOM 1113 C CA . GLY A 1 140 ? -17.748 3.285 6.457 1.00 79.94 140 GLY A CA 1
ATOM 1114 C C . GLY A 1 140 ? -16.331 3.684 6.011 1.00 79.94 140 GLY A C 1
ATOM 1115 O O . GLY A 1 140 ? -15.868 3.263 4.949 1.00 79.94 140 GLY A O 1
ATOM 1116 N N . PRO A 1 141 ? -15.665 4.553 6.795 1.00 80.75 141 PRO A N 1
ATOM 1117 C CA . PRO A 1 141 ? -14.329 5.074 6.502 1.00 80.75 141 PRO A CA 1
ATOM 1118 C C . PRO A 1 141 ? -13.233 3.996 6.491 1.00 80.75 141 PRO A C 1
ATOM 1120 O O . PRO A 1 141 ? -12.941 3.405 7.533 1.00 80.75 141 PRO A O 1
ATOM 1123 N N . ARG A 1 142 ? -12.566 3.784 5.352 1.00 89.94 142 ARG A N 1
ATOM 1124 C CA . ARG A 1 142 ? -11.579 2.703 5.188 1.00 89.94 142 ARG A CA 1
ATOM 1125 C C . ARG A 1 142 ? -10.165 3.166 5.519 1.00 89.94 142 ARG A C 1
ATOM 1127 O O . ARG A 1 142 ? -9.802 4.324 5.313 1.00 89.94 142 ARG A O 1
ATOM 1134 N N . LEU A 1 143 ? -9.358 2.236 6.019 1.00 91.00 143 LEU A N 1
ATOM 1135 C CA . LEU A 1 143 ? -7.931 2.419 6.250 1.00 91.00 143 LEU A CA 1
ATOM 1136 C C . LEU A 1 143 ? -7.158 1.691 5.151 1.00 91.00 143 LEU A C 1
ATOM 1138 O O . LEU A 1 143 ? -7.224 0.469 5.025 1.00 91.00 143 LEU A O 1
ATOM 1142 N N . ILE A 1 144 ? -6.459 2.463 4.325 1.00 91.56 144 ILE A N 1
ATOM 1143 C CA . ILE A 1 144 ? -5.794 1.974 3.119 1.00 91.56 144 ILE A CA 1
ATOM 1144 C C . ILE A 1 144 ? -4.298 2.215 3.263 1.00 91.56 144 ILE A C 1
ATOM 1146 O O . ILE A 1 144 ? -3.864 3.305 3.634 1.00 91.56 144 ILE A O 1
ATOM 1150 N N . LYS A 1 145 ? -3.498 1.206 2.943 1.00 91.44 145 LYS A N 1
ATOM 1151 C CA . LYS A 1 145 ? -2.048 1.319 2.826 1.00 91.44 145 LYS A CA 1
ATOM 1152 C C . LYS A 1 145 ? -1.650 1.267 1.357 1.00 91.44 145 LYS A C 1
ATOM 1154 O O . LYS A 1 145 ? -2.210 0.480 0.598 1.00 91.44 145 LYS A O 1
ATOM 1159 N N . THR A 1 146 ? -0.632 2.034 0.977 1.00 90.81 146 THR A N 1
ATOM 1160 C CA . THR A 1 146 ? 0.005 1.858 -0.327 1.00 90.81 146 THR A CA 1
ATOM 1161 C C . THR A 1 146 ? 1.477 2.254 -0.357 1.00 90.81 146 THR A C 1
ATOM 1163 O O . THR A 1 146 ? 1.919 3.145 0.371 1.00 90.81 146 THR A O 1
ATOM 1166 N N . HIS A 1 147 ? 2.239 1.575 -1.209 1.00 90.62 147 HIS A N 1
ATOM 1167 C CA . HIS A 1 147 ? 3.595 1.950 -1.599 1.00 90.62 147 HIS A CA 1
ATOM 1168 C C . HIS A 1 147 ? 3.681 2.579 -2.992 1.00 90.62 147 HIS A C 1
ATOM 1170 O O . HIS A 1 147 ? 4.773 2.926 -3.441 1.00 90.62 147 HIS A O 1
ATOM 1176 N N . LEU A 1 148 ? 2.544 2.737 -3.672 1.00 89.06 148 LEU A N 1
ATOM 1177 C CA . LEU A 1 148 ? 2.511 3.342 -4.991 1.00 89.06 148 LEU A CA 1
ATOM 1178 C C . LEU A 1 148 ? 2.792 4.849 -4.910 1.00 89.06 148 LEU A C 1
ATOM 1180 O O . LEU A 1 148 ? 2.283 5.534 -4.013 1.00 89.06 148 LEU A O 1
ATOM 1184 N N . PRO A 1 149 ? 3.561 5.394 -5.865 1.00 87.38 149 PRO A N 1
ATOM 1185 C CA . PRO A 1 149 ? 3.706 6.830 -6.007 1.00 87.38 149 PRO A CA 1
ATOM 1186 C C . PRO A 1 149 ? 2.385 7.473 -6.421 1.00 87.38 149 PRO A C 1
ATOM 1188 O O . PRO A 1 149 ? 1.468 6.830 -6.936 1.00 87.38 149 PRO A O 1
ATOM 1191 N N . TYR A 1 150 ? 2.309 8.789 -6.234 1.00 83.31 150 TYR A N 1
ATOM 1192 C CA . TYR A 1 150 ? 1.100 9.5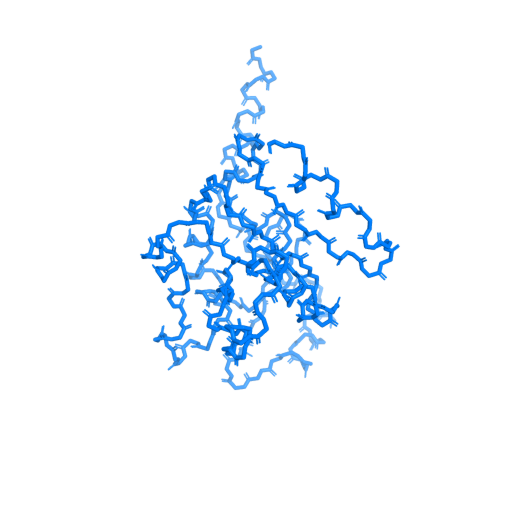67 -6.493 1.00 83.31 150 TYR A CA 1
ATOM 1193 C C . TYR A 1 150 ? 0.571 9.396 -7.926 1.00 83.31 150 TYR A C 1
ATOM 1195 O O . TYR A 1 150 ? -0.637 9.289 -8.128 1.00 83.31 150 TYR A O 1
ATOM 1203 N N . SER A 1 151 ? 1.464 9.301 -8.914 1.00 83.44 151 SER A N 1
ATOM 1204 C CA . SER A 1 151 ? 1.098 9.096 -10.320 1.00 83.44 151 SER A CA 1
ATOM 1205 C C . SER A 1 151 ? 0.484 7.727 -10.631 1.00 83.44 151 SER A C 1
ATOM 1207 O O . SER A 1 151 ? -0.080 7.569 -11.713 1.00 83.44 151 SER A O 1
ATOM 1209 N N . LEU A 1 152 ? 0.539 6.764 -9.704 1.00 86.88 152 LEU A N 1
ATOM 1210 C CA . LEU A 1 152 ? -0.073 5.437 -9.828 1.00 86.88 152 LEU A CA 1
ATOM 1211 C C . LEU A 1 152 ? -1.295 5.234 -8.910 1.00 86.88 152 LEU A C 1
ATOM 1213 O O . LEU A 1 152 ? -2.018 4.259 -9.088 1.00 86.88 152 LEU A O 1
ATOM 1217 N 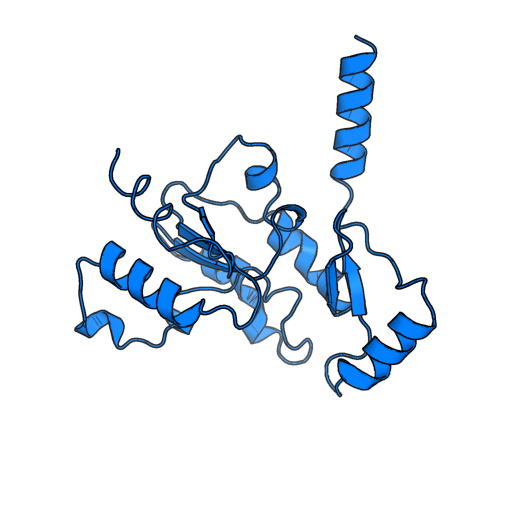N . LEU A 1 153 ? -1.609 6.180 -8.015 1.00 86.88 153 LEU A N 1
ATOM 1218 C CA . LEU A 1 153 ? -2.828 6.163 -7.181 1.00 86.88 153 LEU A CA 1
ATOM 1219 C C . LEU A 1 153 ? -4.119 6.284 -8.013 1.00 86.88 153 LEU A C 1
ATOM 1221 O O . LEU A 1 153 ? -4.038 6.633 -9.185 1.00 86.88 153 LEU A O 1
ATOM 1225 N N . PRO A 1 154 ? -5.327 6.047 -7.473 1.00 87.38 154 PRO A N 1
ATOM 1226 C CA . PRO A 1 154 ? -6.548 6.071 -8.278 1.00 87.38 154 PRO A CA 1
ATOM 1227 C C . PRO A 1 154 ? -6.771 7.410 -8.990 1.00 87.38 154 PRO A C 1
ATOM 1229 O O . PRO A 1 154 ? -6.476 8.469 -8.435 1.00 87.38 154 PRO A O 1
ATOM 1232 N N . ARG A 1 155 ? -7.295 7.392 -10.221 1.00 82.31 155 ARG A N 1
ATOM 1233 C CA . ARG A 1 155 ? -7.280 8.560 -11.131 1.00 82.31 155 ARG A CA 1
ATOM 1234 C C . ARG A 1 155 ? -7.943 9.806 -10.530 1.00 82.31 155 ARG A C 1
ATOM 1236 O O . ARG A 1 155 ? -7.403 10.898 -10.676 1.00 82.31 155 ARG A O 1
ATOM 1243 N N . ARG A 1 156 ? -9.037 9.628 -9.779 1.00 72.25 156 ARG A N 1
ATOM 1244 C CA . ARG A 1 156 ? -9.773 10.720 -9.104 1.00 72.25 156 ARG A CA 1
ATOM 1245 C C . ARG A 1 156 ? -9.009 11.378 -7.953 1.00 72.25 156 ARG A C 1
ATOM 1247 O O . ARG A 1 156 ? -9.329 12.478 -7.536 1.00 72.25 156 ARG A O 1
ATOM 1254 N N . THR A 1 157 ? -7.967 10.729 -7.436 1.00 68.19 157 THR A N 1
ATOM 1255 C CA . THR A 1 157 ? -7.069 11.387 -6.473 1.00 68.19 157 THR A CA 1
ATOM 1256 C C . THR A 1 157 ? -6.100 12.341 -7.155 1.00 68.19 157 THR A C 1
ATOM 1258 O O . THR A 1 157 ? -5.604 13.261 -6.516 1.00 68.19 157 THR A O 1
ATOM 1261 N N . ARG A 1 158 ? -5.827 12.132 -8.451 1.00 67.62 158 ARG A N 1
ATOM 1262 C CA . ARG A 1 158 ? -4.828 12.885 -9.218 1.00 67.62 158 ARG A CA 1
ATOM 1263 C C . ARG A 1 158 ? -5.385 14.198 -9.761 1.00 67.62 158 ARG A C 1
ATOM 1265 O O . ARG A 1 158 ? -4.627 15.148 -9.927 1.00 67.62 158 ARG A O 1
ATOM 1272 N N . ASP A 1 159 ? -6.685 14.234 -10.048 1.00 61.75 159 ASP A N 1
ATOM 1273 C CA . ASP A 1 159 ? -7.382 15.377 -10.649 1.00 61.75 159 ASP A CA 1
ATOM 1274 C C . ASP A 1 159 ? -7.795 16.459 -9.630 1.00 61.75 159 ASP A C 1
ATOM 1276 O O . ASP A 1 159 ? -8.277 17.520 -10.022 1.00 61.75 159 ASP A O 1
ATOM 1280 N N . GLY A 1 160 ? -7.571 16.220 -8.331 1.00 51.56 160 GLY A N 1
ATOM 1281 C CA . GLY A 1 160 ? -7.892 17.162 -7.259 1.00 51.56 160 GLY A CA 1
ATOM 1282 C C . GLY A 1 160 ? -9.387 17.293 -6.957 1.00 51.56 160 GLY A C 1
ATOM 1283 O O . GLY A 1 160 ? -9.752 18.141 -6.145 1.00 51.56 160 GLY A O 1
ATOM 1284 N N . SER A 1 161 ? -10.244 16.472 -7.579 1.00 48.12 161 SER A N 1
ATOM 1285 C CA . SER A 1 161 ? -11.695 16.477 -7.342 1.00 48.12 161 SER A CA 1
ATOM 1286 C C . SER A 1 161 ? -12.072 15.886 -5.981 1.00 48.12 161 SER A C 1
ATOM 1288 O O . SER A 1 161 ? -13.056 16.303 -5.374 1.00 48.12 161 SER A O 1
ATOM 1290 N N . GLU A 1 162 ? -11.244 14.982 -5.459 1.00 51.31 162 GLU A N 1
ATOM 1291 C CA . GLU A 1 162 ? -11.353 14.396 -4.128 1.00 51.31 162 GLU A CA 1
ATOM 1292 C C . GLU A 1 162 ? -9.945 14.407 -3.513 1.00 51.31 162 GLU A C 1
ATOM 1294 O O . GLU A 1 162 ? -9.043 13.729 -4.003 1.00 51.31 162 GLU A O 1
ATOM 1299 N N . ILE A 1 163 ? -9.711 15.207 -2.463 1.00 50.19 163 ILE A N 1
ATOM 1300 C CA . ILE A 1 163 ? -8.444 15.180 -1.713 1.00 50.19 163 ILE A CA 1
ATOM 1301 C C . ILE A 1 163 ? -8.632 14.220 -0.532 1.00 50.19 163 ILE A C 1
ATOM 1303 O O . ILE A 1 163 ? -9.140 14.648 0.510 1.00 50.19 163 ILE A O 1
ATOM 1307 N N . PRO A 1 164 ? -8.245 12.934 -0.637 1.00 53.06 164 PRO A N 1
ATOM 1308 C CA . PRO A 1 164 ? -8.230 12.065 0.528 1.00 53.06 164 PRO A CA 1
ATOM 1309 C C . PRO A 1 164 ? -7.340 12.637 1.631 1.00 53.06 164 PRO A C 1
ATOM 1311 O O . PRO A 1 164 ? -6.369 13.357 1.373 1.00 53.06 164 PRO A O 1
ATOM 1314 N N . LYS A 1 165 ? -7.636 12.279 2.884 1.00 57.22 165 LYS A N 1
ATOM 1315 C CA . LYS A 1 165 ? -6.725 12.535 4.005 1.00 57.22 165 LYS A CA 1
ATOM 1316 C C . LYS A 1 165 ? -5.507 11.614 3.832 1.00 57.22 165 LYS A C 1
ATOM 1318 O O . LYS A 1 165 ? -5.491 10.490 4.327 1.00 57.22 165 LYS A O 1
ATOM 1323 N N . VAL A 1 166 ? -4.522 12.063 3.048 1.00 54.44 166 VAL A N 1
ATOM 1324 C CA . VAL A 1 166 ? -3.294 11.311 2.751 1.00 54.44 166 VAL A CA 1
ATOM 1325 C C . VAL A 1 166 ? -2.223 11.658 3.777 1.00 54.44 166 VAL A C 1
ATOM 1327 O O . VAL A 1 166 ? -1.732 12.786 3.818 1.00 54.44 166 VAL A O 1
ATOM 1330 N N . GLY A 1 167 ? -1.821 10.673 4.577 1.00 53.91 167 GLY A N 1
ATOM 1331 C CA . GLY A 1 167 ? -0.607 10.757 5.380 1.00 53.91 167 GLY A CA 1
ATOM 1332 C C . GLY A 1 167 ? 0.588 10.293 4.551 1.00 53.91 167 GLY A C 1
ATOM 1333 O O . GLY A 1 167 ? 0.626 9.137 4.130 1.00 53.91 167 GLY A O 1
ATOM 1334 N N . ARG A 1 168 ? 1.557 11.182 4.306 1.00 47.88 168 ARG A N 1
ATOM 1335 C CA . ARG A 1 168 ? 2.833 10.840 3.655 1.00 47.88 168 ARG A CA 1
ATOM 1336 C C . ARG A 1 168 ? 3.940 10.790 4.701 1.00 47.88 168 ARG A C 1
ATOM 1338 O O . ARG A 1 168 ? 4.160 11.788 5.382 1.00 47.88 168 ARG A O 1
ATOM 1345 N N . SER A 1 169 ? 4.669 9.677 4.796 1.00 38.66 169 SER A N 1
ATOM 1346 C CA . SER A 1 169 ? 5.963 9.654 5.491 1.00 38.66 169 SER A CA 1
ATOM 1347 C C . SER A 1 169 ? 7.087 9.636 4.456 1.00 38.66 169 SER A C 1
ATOM 1349 O O . SER A 1 169 ? 7.476 8.577 3.964 1.00 38.66 169 SER A O 1
ATOM 1351 N N . ASN A 1 170 ? 7.610 10.810 4.107 1.00 33.69 170 ASN A N 1
ATOM 1352 C CA . ASN A 1 170 ? 8.913 10.881 3.452 1.00 33.69 170 ASN A CA 1
ATOM 1353 C C . ASN A 1 170 ? 9.970 10.723 4.543 1.00 33.69 170 ASN A C 1
ATOM 1355 O O . ASN A 1 170 ? 9.928 11.446 5.535 1.00 33.69 170 ASN A O 1
ATOM 1359 N N . ALA A 1 171 ? 10.926 9.814 4.361 1.00 30.53 171 ALA A N 1
ATOM 1360 C CA . ALA A 1 171 ? 11.988 9.532 5.329 1.00 30.53 171 ALA A CA 1
ATOM 1361 C C . ALA A 1 171 ? 12.971 10.709 5.584 1.00 30.53 171 ALA A C 1
ATOM 1363 O O . ALA A 1 171 ? 14.041 10.487 6.134 1.00 30.53 171 ALA A O 1
ATOM 1364 N N . VAL A 1 172 ? 12.631 11.955 5.211 1.00 27.91 172 VAL A N 1
ATOM 1365 C CA . VAL A 1 172 ? 13.447 13.169 5.438 1.00 27.91 172 VAL A CA 1
ATOM 1366 C C . VAL A 1 172 ? 12.600 14.402 5.844 1.00 27.91 172 VAL A C 1
ATOM 1368 O O . VAL A 1 172 ? 13.083 15.525 5.796 1.00 27.91 172 VAL A O 1
ATOM 1371 N N . VAL A 1 173 ? 11.337 14.260 6.280 1.00 24.92 173 VAL A N 1
ATOM 1372 C CA . VAL A 1 173 ? 10.566 15.401 6.842 1.00 24.92 173 VAL A CA 1
ATOM 1373 C C . VAL A 1 173 ? 9.752 14.936 8.057 1.00 24.92 173 VAL A C 1
ATOM 1375 O O . VAL A 1 173 ? 9.049 13.928 7.948 1.00 24.92 173 VAL A O 1
ATOM 1378 N N . PRO A 1 174 ? 9.841 15.607 9.224 1.00 25.75 174 PRO A N 1
ATOM 1379 C CA . PRO A 1 174 ? 9.274 15.096 10.464 1.00 25.75 174 PRO A CA 1
ATOM 1380 C C . PRO A 1 174 ? 7.743 15.115 10.413 1.00 25.75 174 PRO A C 1
ATOM 1382 O O . PRO A 1 174 ? 7.148 16.066 9.916 1.00 25.75 174 PRO A O 1
ATOM 1385 N N . LEU A 1 175 ? 7.162 14.038 10.946 1.00 27.86 175 LEU A N 1
ATOM 1386 C CA . LEU A 1 175 ? 5.808 13.704 11.438 1.00 27.86 175 LEU A CA 1
ATOM 1387 C C . LEU A 1 175 ? 4.692 14.774 11.631 1.00 27.86 175 LEU A C 1
ATOM 1389 O O . LEU A 1 175 ? 3.620 14.427 12.116 1.00 27.86 175 LEU A O 1
ATOM 1393 N N . VAL A 1 176 ? 4.845 16.040 11.251 1.00 26.61 176 VAL A N 1
ATOM 1394 C CA . VAL A 1 176 ? 3.971 17.142 11.691 1.00 26.61 176 VAL A CA 1
ATOM 1395 C C . VAL A 1 176 ? 2.799 17.438 10.735 1.00 26.61 176 VAL A C 1
ATOM 1397 O O . VAL A 1 176 ? 1.804 18.021 11.156 1.00 26.61 176 VAL A O 1
ATOM 1400 N N . SER A 1 177 ? 2.817 16.987 9.474 1.00 27.36 177 SER A N 1
ATOM 1401 C CA . SER A 1 177 ? 1.729 17.314 8.523 1.00 27.36 177 SER A CA 1
ATOM 1402 C C . SER A 1 177 ? 0.514 16.373 8.573 1.00 27.36 177 SER A C 1
ATOM 1404 O O . SER A 1 177 ? -0.500 16.673 7.943 1.00 27.36 177 SER A O 1
ATOM 1406 N N . VAL A 1 178 ? 0.584 15.247 9.295 1.00 34.34 178 VAL A N 1
ATOM 1407 C CA . VAL A 1 178 ? -0.548 14.302 9.406 1.00 34.34 178 VAL A CA 1
ATOM 1408 C C . VAL A 1 178 ? -1.593 14.810 10.409 1.00 34.34 178 VAL A C 1
ATOM 1410 O O . VAL A 1 178 ? -2.788 14.614 10.203 1.00 34.34 178 VAL A O 1
ATOM 1413 N N . CYS A 1 179 ? -1.174 15.540 11.448 1.00 29.02 179 CYS A N 1
ATOM 1414 C CA . CYS A 1 179 ? -2.079 15.979 12.512 1.00 29.02 179 CYS A CA 1
ATOM 1415 C C . CYS A 1 179 ? -2.956 17.182 12.127 1.00 29.02 179 CYS A C 1
ATOM 1417 O O . CYS A 1 179 ? -4.111 17.241 12.531 1.00 29.02 179 CYS A O 1
ATOM 1419 N N . THR A 1 180 ? -2.489 18.130 11.313 1.00 25.88 180 THR A N 1
ATOM 1420 C CA . THR A 1 180 ? -3.199 19.418 11.158 1.00 25.88 180 THR A CA 1
ATOM 1421 C C . THR A 1 180 ? -4.483 19.349 10.321 1.00 25.88 180 THR A C 1
ATOM 1423 O O . THR A 1 180 ? -5.369 20.175 10.509 1.00 25.88 180 THR A O 1
ATOM 1426 N N . ARG A 1 181 ? -4.644 18.356 9.430 1.00 29.50 181 ARG A N 1
ATOM 1427 C CA . ARG A 1 181 ? -5.882 18.164 8.633 1.00 29.50 181 ARG A CA 1
ATOM 1428 C C . ARG A 1 181 ? -6.853 17.127 9.198 1.00 29.50 181 ARG A C 1
ATOM 1430 O O . ARG A 1 181 ? -7.960 16.989 8.679 1.00 29.50 181 ARG A O 1
ATOM 1437 N N . LEU A 1 182 ? -6.467 16.391 10.240 1.00 36.22 182 LEU A N 1
ATOM 1438 C CA . LEU A 1 182 ? -7.386 15.474 10.918 1.00 36.22 182 LEU A CA 1
ATOM 1439 C C . LEU A 1 182 ? -8.347 16.207 11.871 1.00 36.22 182 LEU A C 1
ATOM 1441 O O . LEU A 1 182 ? -9.414 15.662 12.128 1.00 36.22 182 LEU A O 1
ATOM 1445 N N . PHE A 1 183 ? -8.026 17.439 12.294 1.00 35.19 183 PHE A N 1
ATOM 1446 C CA . PHE A 1 183 ? -8.723 18.157 13.376 1.00 35.19 183 PHE A CA 1
ATOM 1447 C C . PHE A 1 183 ? -9.422 19.478 12.992 1.00 35.19 183 PHE A C 1
ATOM 1449 O O . PHE A 1 183 ? -9.941 20.153 13.874 1.00 35.19 183 PHE A O 1
ATOM 1456 N N . ILE A 1 184 ? -9.478 19.861 11.710 1.00 28.20 184 ILE A N 1
ATOM 1457 C CA . ILE A 1 184 ? -10.300 21.004 11.262 1.00 28.20 184 ILE A CA 1
ATOM 1458 C C . ILE A 1 184 ? -11.383 20.489 10.309 1.00 28.20 184 ILE A C 1
ATOM 1460 O O . ILE A 1 184 ? -11.252 20.579 9.089 1.00 28.20 184 ILE A O 1
ATOM 1464 N N . SER A 1 185 ? -12.404 19.857 10.883 1.00 31.77 185 SER A N 1
ATOM 1465 C CA . SER A 1 185 ? -13.748 19.657 10.326 1.00 31.77 185 SER A CA 1
ATOM 1466 C C . SER A 1 185 ? -14.656 19.113 11.412 1.00 31.77 185 SER A C 1
ATOM 1468 O O . SER A 1 185 ? -14.181 18.245 12.174 1.00 31.77 185 SER A O 1
#

Sequence (185 aa):
FVQSKIYRTVYIQATMLPCERKIENEELSELVKRTLTSPVIDEYLLFGPESTCLPSYYGSGADAVGNFQIRNGDVIVASFPKSGTTWLQEMVWLLKNHLDYDAAQVEIYKRFAKLELPGIGDPNQPSRDNSVEELNRLSGPRLIKTHLPYSLLPRRTRDGSEIPKVGRSNAVVPLVSVCTRLFIS

Radius of gyration: 18.09 Å; chains: 1; bounding box: 42×46×52 Å

pLDDT: mean 74.8, std 22.06, range [24.92, 96.75]